Protein AF-K4AJA6-F1 (afdb_monomer_lite)

pLDDT: mean 81.07, std 18.04, range [39.16, 97.88]

Foldseek 3Di:
DDDDDDDDDDDDDDDDDDDDDDDDDDDDDDDDDDDDDDDDDDDDDDDPDDPDDPDPPDFAEEEDAELVSLVVCLPDDAAYEYEDFYYFFLLCLVVSLVSVVVVVVVVHNHDYPCSVQSVLSPQLLVLLCCCQPPLLVVCLVPLLPLVSLVSLLVSLVVLQVSLVVHDDQSNVLSPVLSCLSNVLSCCPVVVVDDSVVVNVCSVVNNVSSVCRRGPGTGGD

Radius of gyration: 30.06 Å; chains: 1; bounding box: 73×42×95 Å

Structure (mmCIF, N/CA/C/O backbone):
data_AF-K4AJA6-F1
#
_entry.id   AF-K4AJA6-F1
#
loop_
_atom_site.group_PDB
_atom_site.id
_atom_site.type_symbol
_atom_site.label_atom_id
_atom_site.label_alt_id
_atom_site.label_comp_id
_atom_site.label_asym_id
_atom_site.label_entity_id
_atom_site.label_seq_id
_atom_site.pdbx_PDB_ins_code
_atom_site.Cartn_x
_atom_site.Cartn_y
_atom_site.Cartn_z
_atom_site.occupancy
_atom_site.B_iso_or_equiv
_atom_site.auth_seq_id
_atom_site.auth_comp_id
_atom_site.auth_asym_id
_atom_site.auth_atom_id
_atom_site.pdbx_PDB_model_num
ATOM 1 N N . ARG A 1 1 ? 43.927 -27.257 -16.779 1.00 49.62 1 ARG A N 1
ATOM 2 C CA . ARG A 1 1 ? 44.782 -27.179 -15.566 1.00 49.62 1 ARG A CA 1
ATOM 3 C C . ARG A 1 1 ? 44.792 -25.733 -15.093 1.00 49.62 1 ARG A C 1
ATOM 5 O O . ARG A 1 1 ? 45.180 -24.881 -15.876 1.00 49.62 1 ARG A O 1
ATOM 12 N N . GLY A 1 2 ? 44.317 -25.455 -13.880 1.00 43.09 2 GLY A N 1
ATOM 13 C CA . GLY A 1 2 ? 44.246 -24.089 -13.349 1.00 43.09 2 GLY A CA 1
ATOM 14 C C . GLY A 1 2 ? 43.278 -23.960 -12.177 1.00 43.09 2 GLY A C 1
ATOM 15 O O . GLY A 1 2 ? 42.352 -23.161 -12.228 1.00 43.09 2 GLY A O 1
ATOM 16 N N . SER A 1 3 ? 43.457 -24.796 -11.155 1.00 44.81 3 SER A N 1
ATOM 17 C CA . SER A 1 3 ? 42.683 -24.786 -9.913 1.00 44.81 3 SER A CA 1
ATOM 18 C C . SER A 1 3 ? 43.060 -23.549 -9.089 1.00 44.81 3 SER A C 1
ATOM 20 O O . SER A 1 3 ? 44.214 -23.420 -8.686 1.00 44.81 3 SER A O 1
ATOM 22 N N . ARG A 1 4 ? 42.117 -22.633 -8.833 1.00 50.88 4 ARG A N 1
ATOM 23 C CA . ARG A 1 4 ? 42.281 -21.562 -7.834 1.00 50.88 4 ARG A CA 1
ATOM 24 C C . ARG A 1 4 ? 41.339 -21.810 -6.666 1.00 50.88 4 ARG A C 1
ATOM 26 O O . ARG A 1 4 ? 40.159 -22.087 -6.858 1.00 50.88 4 ARG A O 1
ATOM 33 N N . GLY A 1 5 ? 41.942 -21.787 -5.482 1.00 40.03 5 GLY A N 1
ATOM 34 C CA . GLY A 1 5 ? 41.414 -22.313 -4.237 1.00 40.03 5 GLY A CA 1
ATOM 35 C C . GLY A 1 5 ? 40.236 -21.534 -3.671 1.00 40.03 5 GLY A C 1
ATOM 36 O O . GLY A 1 5 ? 40.174 -20.308 -3.722 1.00 40.03 5 GLY A O 1
ATOM 37 N N . PHE A 1 6 ? 39.324 -22.308 -3.098 1.00 45.47 6 PHE A N 1
ATOM 38 C CA . PHE A 1 6 ? 38.249 -21.867 -2.230 1.00 45.47 6 PHE A CA 1
ATOM 39 C C . PHE A 1 6 ? 38.821 -21.665 -0.821 1.00 45.47 6 PHE A C 1
ATOM 41 O O . PHE A 1 6 ? 39.281 -22.621 -0.200 1.00 45.47 6 PHE A O 1
ATOM 48 N N . THR A 1 7 ? 38.797 -20.438 -0.309 1.00 57.09 7 THR A N 1
ATOM 49 C CA . THR A 1 7 ? 39.003 -20.150 1.116 1.00 57.09 7 THR A CA 1
ATOM 50 C C . THR A 1 7 ? 37.637 -19.996 1.796 1.00 57.09 7 THR A C 1
ATOM 52 O O . THR A 1 7 ? 36.817 -19.199 1.335 1.00 57.09 7 THR A O 1
ATOM 55 N N . PRO A 1 8 ? 37.337 -20.749 2.870 1.00 57.88 8 PRO A N 1
ATOM 56 C CA . PRO A 1 8 ? 36.102 -20.567 3.624 1.00 57.88 8 PRO A CA 1
ATOM 57 C C . PRO A 1 8 ? 36.181 -19.320 4.527 1.00 57.88 8 PRO A C 1
ATOM 59 O O . PRO A 1 8 ? 37.263 -18.970 5.008 1.00 57.88 8 PRO A O 1
ATOM 62 N N . PRO A 1 9 ? 35.054 -18.631 4.782 1.00 54.53 9 PRO A N 1
ATOM 63 C CA . PRO A 1 9 ? 35.034 -17.454 5.638 1.00 54.53 9 PRO A CA 1
ATOM 64 C C . PRO A 1 9 ? 35.171 -17.826 7.121 1.00 54.53 9 PRO A C 1
ATOM 66 O O . PRO A 1 9 ? 34.447 -18.666 7.650 1.00 54.53 9 PRO A O 1
ATOM 69 N N . VAL A 1 10 ? 36.092 -17.128 7.783 1.00 52.19 10 VAL A N 1
ATOM 70 C CA . VAL A 1 10 ? 36.368 -17.163 9.223 1.00 52.19 10 VAL A CA 1
ATOM 71 C C . VAL A 1 10 ? 35.126 -16.742 10.018 1.00 52.19 10 VAL A C 1
ATOM 73 O O . VAL A 1 10 ? 34.644 -15.614 9.897 1.00 52.19 10 VAL A O 1
ATOM 76 N N . SER A 1 11 ? 34.626 -17.649 10.857 1.00 44.78 11 SER A N 1
ATOM 77 C CA . SER A 1 11 ? 33.581 -17.390 11.848 1.00 44.78 11 SER A CA 1
ATOM 78 C C . SER A 1 11 ? 34.080 -16.392 12.896 1.00 44.78 11 SER A C 1
ATOM 80 O O . SER A 1 11 ? 35.053 -16.652 13.600 1.00 44.78 11 SER A O 1
ATOM 82 N N . ARG A 1 12 ? 33.413 -15.239 13.016 1.00 51.16 12 ARG A N 1
ATOM 83 C CA . ARG A 1 12 ? 33.630 -14.301 14.127 1.00 51.16 12 ARG A CA 1
ATOM 84 C C . ARG A 1 12 ? 32.727 -14.678 15.311 1.00 51.16 12 ARG A C 1
ATOM 86 O O . ARG A 1 12 ? 31.547 -14.941 15.079 1.00 51.16 12 ARG A O 1
ATOM 93 N N . PRO A 1 13 ? 33.234 -14.674 16.556 1.00 48.56 13 PRO A N 1
ATOM 94 C CA . PRO A 1 13 ? 32.423 -14.935 17.739 1.00 48.56 13 PRO A CA 1
ATOM 95 C C . PRO A 1 13 ? 31.520 -13.740 18.081 1.00 48.56 13 PRO A C 1
ATOM 97 O O . PRO A 1 13 ? 31.896 -12.577 17.926 1.00 48.56 13 PRO A O 1
ATOM 100 N N . ILE A 1 14 ? 30.314 -14.059 18.547 1.00 48.41 14 ILE A N 1
ATOM 101 C CA . ILE A 1 14 ? 29.290 -13.129 19.035 1.00 48.41 14 ILE A CA 1
ATOM 102 C C . ILE A 1 14 ? 29.611 -12.794 20.503 1.00 48.41 14 ILE A C 1
ATOM 104 O O . ILE A 1 14 ? 29.699 -13.723 21.306 1.00 48.41 14 ILE A O 1
ATOM 108 N N . PRO A 1 15 ? 29.753 -11.519 20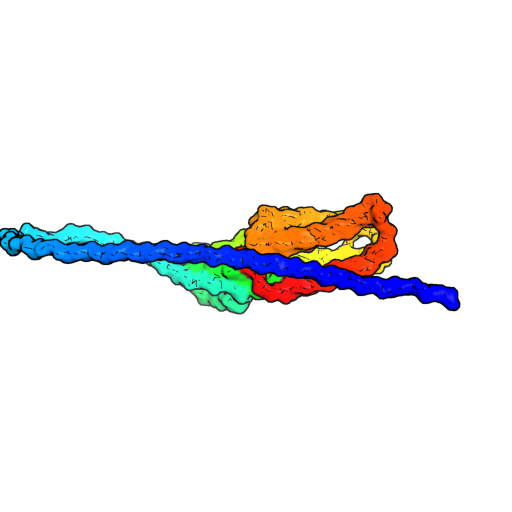.904 1.00 51.06 15 PRO A N 1
ATOM 109 C CA . PRO A 1 15 ? 29.860 -11.174 22.315 1.00 51.06 15 PRO A CA 1
ATOM 110 C C . PRO A 1 15 ? 28.467 -11.178 22.966 1.00 51.06 15 PRO A C 1
ATOM 112 O O . PRO A 1 15 ? 27.639 -10.302 22.713 1.00 51.06 15 PRO A O 1
ATOM 115 N N . LEU A 1 16 ? 28.213 -12.176 23.816 1.00 47.16 16 LEU A N 1
ATOM 116 C CA . LEU A 1 16 ? 27.076 -12.219 24.740 1.00 47.16 16 LEU A CA 1
ATOM 117 C C . LEU A 1 16 ? 27.373 -11.299 25.930 1.00 47.16 16 LEU A C 1
ATOM 119 O O . LEU A 1 16 ? 28.034 -11.690 26.887 1.00 47.16 16 LEU A O 1
ATOM 123 N N . GLY A 1 17 ? 26.899 -10.057 25.857 1.00 39.16 17 GLY A N 1
ATOM 124 C CA . GLY A 1 17 ? 26.914 -9.112 26.971 1.00 39.16 17 GLY A CA 1
ATOM 125 C C . GLY A 1 17 ? 25.547 -9.032 27.644 1.00 39.16 17 GLY A C 1
ATOM 126 O O . GLY A 1 17 ? 24.811 -8.077 27.410 1.00 39.16 17 GLY A O 1
ATOM 127 N N . TYR A 1 18 ? 25.195 -10.012 28.479 1.00 41.62 18 TYR A N 1
ATOM 128 C CA . TYR A 1 18 ? 24.067 -9.874 29.402 1.00 41.62 18 TYR A CA 1
ATOM 129 C C . TYR A 1 18 ? 24.561 -9.168 30.666 1.00 41.62 18 TYR A C 1
ATOM 131 O O . TYR A 1 18 ? 25.231 -9.768 31.502 1.00 41.62 18 TYR A O 1
ATOM 139 N N . LYS A 1 19 ? 24.243 -7.878 30.812 1.00 40.53 19 LYS A N 1
ATOM 140 C CA . LYS A 1 19 ? 24.324 -7.207 32.113 1.00 40.53 19 LYS A CA 1
ATOM 141 C C . LYS A 1 19 ? 23.106 -7.617 32.934 1.00 40.53 19 LYS A C 1
ATOM 143 O O . LYS A 1 19 ? 21.995 -7.162 32.678 1.00 40.53 19 LYS A O 1
ATOM 148 N N . ILE A 1 20 ? 23.344 -8.490 33.904 1.00 47.81 20 ILE A N 1
ATOM 149 C CA . ILE A 1 20 ? 22.448 -8.758 35.026 1.00 47.81 20 ILE A CA 1
ATOM 150 C C . ILE A 1 20 ? 22.394 -7.464 35.848 1.00 47.81 20 ILE A C 1
ATOM 152 O O . ILE A 1 20 ? 23.404 -7.044 36.405 1.00 47.81 20 ILE A O 1
ATOM 156 N N . GLN A 1 21 ? 21.246 -6.785 35.863 1.00 44.69 21 GLN A N 1
ATOM 157 C CA . GLN A 1 21 ? 20.983 -5.739 36.849 1.00 44.69 21 GLN A CA 1
ATOM 158 C C . GLN A 1 21 ? 20.573 -6.418 38.154 1.00 44.69 21 GLN A C 1
ATOM 160 O O . GLN A 1 21 ? 19.535 -7.079 38.231 1.00 44.69 21 GLN A O 1
ATOM 165 N N . GLU A 1 22 ? 21.431 -6.268 39.157 1.00 46.59 22 GLU A N 1
ATOM 166 C CA . GLU A 1 22 ? 21.194 -6.657 40.539 1.00 46.59 22 GLU A CA 1
ATOM 167 C C . GLU A 1 22 ? 19.925 -5.981 41.070 1.00 46.59 22 GLU A C 1
ATOM 169 O O . GLU A 1 22 ? 19.764 -4.758 41.030 1.00 46.59 22 GLU A O 1
ATOM 174 N N . ARG A 1 23 ? 19.004 -6.809 41.566 1.00 43.50 23 ARG A N 1
ATOM 175 C CA . ARG A 1 23 ? 17.859 -6.370 42.358 1.00 43.50 23 ARG A CA 1
ATOM 176 C C . ARG A 1 23 ? 18.385 -5.798 43.672 1.00 43.50 23 ARG A C 1
ATOM 178 O O . ARG A 1 23 ? 19.063 -6.500 44.417 1.00 43.50 23 ARG A O 1
ATOM 185 N N . ARG A 1 24 ? 18.043 -4.542 43.962 1.00 51.16 24 ARG A N 1
ATOM 186 C CA . ARG A 1 24 ? 18.210 -3.963 45.301 1.00 51.16 24 ARG A CA 1
ATOM 187 C C . ARG A 1 24 ? 17.375 -4.756 46.322 1.00 51.16 24 ARG A C 1
ATOM 189 O O . ARG A 1 24 ? 16.263 -5.167 45.979 1.00 51.16 24 ARG A O 1
ATOM 196 N N . PRO A 1 25 ? 17.883 -4.964 47.547 1.00 53.41 25 PRO A N 1
ATOM 197 C CA . PRO A 1 25 ? 17.119 -5.574 48.627 1.00 53.41 25 PRO A CA 1
ATOM 198 C C . PRO A 1 25 ? 15.974 -4.652 49.066 1.00 53.41 25 PRO A C 1
ATOM 200 O O . PRO A 1 25 ? 16.110 -3.430 49.057 1.00 53.41 25 PRO A O 1
ATOM 203 N N . ALA A 1 26 ? 14.840 -5.271 49.390 1.00 55.38 26 ALA A N 1
ATOM 204 C CA . ALA A 1 26 ? 13.640 -4.614 49.883 1.00 55.38 26 ALA A CA 1
ATOM 205 C C . ALA A 1 26 ? 13.869 -4.034 51.286 1.00 55.38 26 ALA A C 1
ATOM 207 O O . ALA A 1 26 ? 14.480 -4.689 52.133 1.00 55.38 26 ALA A O 1
ATOM 208 N N . ASP A 1 27 ? 13.348 -2.830 51.516 1.00 64.19 27 ASP A N 1
ATOM 209 C CA . ASP A 1 27 ? 13.293 -2.208 52.837 1.00 64.19 27 ASP A CA 1
ATOM 210 C C . ASP A 1 27 ? 12.428 -3.048 53.802 1.00 64.19 27 ASP A C 1
ATOM 212 O O . ASP A 1 27 ? 11.425 -3.640 53.379 1.00 64.19 27 ASP A O 1
ATOM 216 N N . PRO A 1 28 ? 12.789 -3.125 55.097 1.00 74.00 28 PRO A N 1
ATOM 217 C CA . PRO A 1 28 ? 11.996 -3.834 56.094 1.00 74.00 28 PRO A CA 1
ATOM 218 C C . PRO A 1 28 ? 10.675 -3.099 56.396 1.00 74.00 28 PRO A C 1
ATOM 220 O O . PRO A 1 28 ? 10.607 -1.871 56.295 1.00 74.00 28 PRO A O 1
ATOM 223 N N . PRO A 1 29 ? 9.616 -3.827 56.794 1.00 68.75 29 PRO A N 1
ATOM 224 C CA . PRO A 1 29 ? 8.328 -3.222 57.114 1.00 68.75 29 PRO A CA 1
ATOM 225 C C . PRO A 1 29 ? 8.408 -2.401 58.414 1.00 68.75 29 PRO A 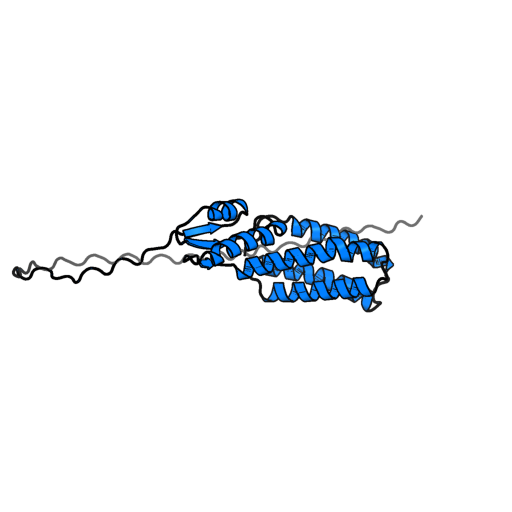C 1
ATOM 227 O O . PRO A 1 29 ? 9.106 -2.808 59.349 1.00 68.75 29 PRO A O 1
ATOM 230 N N . PRO A 1 30 ? 7.677 -1.277 58.523 1.00 64.06 30 PRO A N 1
ATOM 231 C CA . PRO A 1 30 ? 7.598 -0.530 59.769 1.00 64.06 30 PRO A CA 1
ATOM 232 C C . PRO A 1 30 ? 6.794 -1.294 60.833 1.00 64.06 30 PRO A C 1
ATOM 234 O O . PRO A 1 30 ? 5.746 -1.884 60.565 1.00 64.06 30 PRO A O 1
ATOM 237 N N . THR A 1 31 ? 7.322 -1.258 62.054 1.00 64.44 31 THR A N 1
ATOM 238 C CA . THR A 1 31 ? 6.760 -1.775 63.307 1.00 64.44 31 THR A CA 1
ATOM 239 C C . THR A 1 31 ? 5.423 -1.109 63.673 1.00 64.44 31 THR A C 1
ATOM 241 O O . THR A 1 31 ? 5.222 0.069 63.370 1.00 64.44 31 THR A O 1
ATOM 244 N N . PRO A 1 32 ? 4.514 -1.817 64.374 1.00 56.50 32 PRO A N 1
ATOM 245 C CA . PRO A 1 32 ? 3.259 -1.245 64.843 1.00 56.50 32 PRO A CA 1
ATOM 246 C C . PRO A 1 32 ? 3.479 -0.447 66.135 1.00 56.50 32 PRO A C 1
ATOM 248 O O . PRO A 1 32 ? 4.133 -0.919 67.065 1.00 56.50 32 PRO A O 1
ATOM 251 N N . SER A 1 33 ? 2.888 0.744 66.199 1.00 55.25 33 SER A N 1
ATOM 252 C CA . SER A 1 33 ? 2.788 1.566 67.411 1.00 55.25 33 SER A CA 1
ATOM 253 C C . SER A 1 33 ? 1.322 1.705 67.850 1.00 55.25 33 SER A C 1
ATOM 255 O O . SER A 1 33 ? 0.420 1.450 67.050 1.00 55.25 33 SER A O 1
ATOM 257 N N . PRO A 1 34 ? 1.080 2.016 69.137 1.00 55.19 34 PRO A N 1
ATOM 258 C CA . PRO A 1 34 ? 0.002 1.422 69.918 1.00 55.19 34 PRO A CA 1
ATOM 259 C C . PRO A 1 34 ? -1.334 2.164 69.828 1.00 55.19 34 PRO A C 1
ATOM 261 O O . PRO A 1 34 ? -1.417 3.332 69.451 1.00 55.19 34 PRO A O 1
ATOM 264 N N . ALA A 1 35 ? -2.373 1.436 70.235 1.00 50.31 35 ALA A N 1
ATOM 265 C CA . ALA A 1 35 ? -3.739 1.896 70.420 1.00 50.31 35 ALA A CA 1
ATOM 266 C C . ALA A 1 35 ? -3.818 3.173 71.271 1.00 50.31 35 ALA A C 1
ATOM 268 O O . ALA A 1 35 ? -3.276 3.228 72.375 1.00 50.31 35 ALA A O 1
ATOM 269 N N . ILE A 1 36 ? -4.563 4.163 70.775 1.00 47.38 36 ILE A N 1
ATOM 270 C CA . ILE A 1 36 ? -4.995 5.328 71.546 1.00 47.38 36 ILE A CA 1
ATOM 271 C C . ILE A 1 36 ? -6.524 5.352 71.581 1.00 47.38 36 ILE A C 1
ATOM 273 O O . ILE A 1 36 ? -7.195 5.399 70.555 1.00 47.38 36 ILE A O 1
ATOM 277 N N . HIS A 1 37 ? -6.998 5.258 72.820 1.00 41.94 37 HIS A N 1
ATOM 278 C CA . HIS A 1 37 ? -8.237 5.721 73.432 1.00 41.94 37 HIS A CA 1
ATOM 279 C C . HIS A 1 37 ? -9.482 6.041 72.589 1.00 41.94 37 HIS A C 1
ATOM 281 O O . HIS A 1 37 ? -9.552 6.989 71.815 1.00 41.94 37 HIS A O 1
ATOM 287 N N . ILE A 1 38 ? -10.521 5.291 72.963 1.00 50.28 38 ILE A N 1
ATOM 288 C CA . ILE A 1 38 ? -11.954 5.570 72.887 1.00 50.28 38 ILE A CA 1
ATOM 289 C C . ILE A 1 38 ? -12.242 7.002 73.368 1.00 50.28 38 ILE A C 1
ATOM 291 O O . ILE A 1 38 ? -12.044 7.314 74.543 1.00 50.28 38 ILE A O 1
ATOM 295 N N . GLY A 1 39 ? -12.739 7.836 72.459 1.00 40.41 39 GLY A N 1
ATOM 296 C CA . GLY A 1 39 ? -13.402 9.105 72.740 1.00 40.41 39 GLY A CA 1
ATOM 297 C C . GLY A 1 39 ? -14.790 9.064 72.113 1.00 40.41 39 GLY A C 1
ATOM 298 O O . GLY A 1 39 ? -14.922 8.970 70.895 1.00 40.41 39 GLY A O 1
ATOM 299 N N . SER A 1 40 ? -15.810 9.034 72.962 1.00 51.97 40 SER A N 1
ATOM 300 C CA . SER A 1 40 ? -17.222 9.073 72.597 1.00 51.97 40 SER A CA 1
ATOM 301 C C . SER A 1 40 ? -17.590 10.462 72.076 1.00 51.97 40 SER A C 1
ATOM 303 O O . SER A 1 40 ? -17.407 11.425 72.811 1.00 51.97 40 SER A O 1
ATOM 305 N N . ASP A 1 41 ? -18.174 10.547 70.878 1.00 43.31 41 ASP A N 1
ATOM 306 C CA . ASP A 1 41 ? -18.844 11.754 70.381 1.00 43.31 41 ASP A CA 1
ATOM 307 C C . ASP A 1 41 ? -20.242 11.428 69.804 1.00 43.31 41 ASP A C 1
ATOM 309 O O . ASP A 1 41 ? -20.482 10.301 69.355 1.00 43.31 41 ASP A O 1
ATOM 313 N N . PRO A 1 42 ? -21.197 12.377 69.888 1.00 58.75 42 PRO A N 1
ATOM 314 C CA . PRO A 1 42 ? -22.642 12.122 69.873 1.00 58.75 42 PRO A CA 1
ATOM 315 C C . PRO A 1 42 ? -23.273 12.004 68.468 1.00 58.75 42 PRO A C 1
ATOM 317 O O . PRO A 1 42 ? -22.678 12.405 67.467 1.00 58.75 42 PRO A O 1
ATOM 320 N N . PRO A 1 43 ? -24.521 11.497 68.367 1.00 61.88 43 PRO A N 1
ATOM 321 C CA . PRO A 1 43 ? -25.195 11.281 67.095 1.00 61.88 43 PRO A CA 1
ATOM 322 C C . PRO A 1 43 ? -26.014 12.515 66.697 1.00 61.88 43 PRO A C 1
ATOM 324 O O . PRO A 1 43 ? -26.954 12.868 67.404 1.00 61.88 43 PRO A O 1
ATOM 327 N N . SER A 1 44 ? -25.717 13.152 65.559 1.00 51.16 44 SER A N 1
ATOM 328 C CA . SER A 1 44 ? -26.723 13.816 64.700 1.00 51.16 44 SER A CA 1
ATOM 329 C C . SER A 1 44 ? -26.093 14.641 63.581 1.00 51.16 44 SER A C 1
ATOM 331 O O . SER A 1 44 ? -25.659 15.769 63.791 1.00 51.16 44 SER A O 1
ATOM 333 N N . SER A 1 45 ? -26.182 14.141 62.353 1.00 46.53 45 SER A N 1
ATOM 334 C CA . SER A 1 45 ? -27.001 14.774 61.311 1.00 46.53 45 SER A CA 1
ATOM 335 C C . SER A 1 45 ? -26.948 13.910 60.063 1.00 46.53 45 SER A C 1
ATOM 337 O O . SER A 1 45 ? -25.898 13.709 59.466 1.00 46.53 45 SER A O 1
ATOM 339 N N . ARG A 1 46 ? -28.115 13.370 59.715 1.00 51.06 46 ARG A N 1
ATOM 340 C CA . ARG A 1 46 ? -28.383 12.591 58.510 1.00 51.06 46 ARG A CA 1
ATOM 341 C C . ARG A 1 46 ? -27.911 13.337 57.261 1.00 51.06 46 ARG A C 1
ATOM 343 O O . ARG A 1 46 ? -28.509 14.331 56.865 1.00 51.06 46 ARG A O 1
ATOM 350 N N . ASP A 1 47 ? -26.855 12.814 56.658 1.00 49.34 47 ASP A N 1
ATOM 351 C CA . ASP A 1 47 ? -26.753 12.434 55.248 1.00 49.34 47 ASP A CA 1
ATOM 352 C C . ASP A 1 47 ? -27.787 13.056 54.290 1.00 49.34 47 ASP A C 1
ATOM 354 O O . ASP A 1 47 ? -28.737 12.414 53.840 1.00 49.34 47 ASP A O 1
ATOM 358 N N . HIS A 1 48 ? -27.533 14.294 53.879 1.00 58.28 48 HIS A N 1
ATOM 359 C CA . HIS A 1 48 ? -27.916 14.768 52.552 1.00 58.28 48 HIS A CA 1
ATOM 360 C C . HIS A 1 48 ? -26.666 14.785 51.671 1.00 58.28 48 HIS A C 1
ATOM 362 O O . HIS A 1 48 ? -26.099 15.833 51.372 1.00 58.28 48 HIS A O 1
ATOM 368 N N . LEU A 1 49 ? -26.212 13.592 51.272 1.00 61.81 49 LEU A N 1
ATOM 369 C CA . LEU A 1 49 ? -25.277 13.474 50.158 1.00 61.81 49 LEU A CA 1
ATOM 370 C C . LEU A 1 49 ? -26.008 13.936 48.884 1.00 61.81 49 LEU A C 1
ATOM 372 O O . LEU A 1 49 ? -27.105 13.436 48.614 1.00 61.81 49 LEU A O 1
ATOM 376 N N . PRO A 1 50 ? -25.447 14.874 48.098 1.00 67.31 50 PRO A N 1
ATOM 377 C CA . PRO A 1 50 ? -26.021 15.232 46.808 1.00 67.31 50 PRO A CA 1
ATOM 378 C C . PRO A 1 50 ? -26.120 13.974 45.933 1.00 67.31 50 PRO A C 1
ATOM 380 O O . PRO A 1 50 ? -25.284 13.073 46.080 1.00 67.31 50 PRO A O 1
ATOM 383 N N . PRO A 1 51 ? -27.121 13.879 45.037 1.00 62.94 51 PRO A N 1
ATOM 384 C CA . PRO A 1 51 ? -27.267 12.732 44.154 1.00 62.94 51 PRO A CA 1
ATOM 385 C C . PRO A 1 51 ? -25.938 12.506 43.442 1.00 62.94 51 PRO A C 1
ATOM 387 O O . PRO A 1 51 ? -25.442 13.373 42.721 1.00 62.94 51 PRO A O 1
ATOM 390 N N . ARG A 1 52 ? -25.328 11.353 43.734 1.00 57.25 52 ARG A N 1
ATOM 391 C CA . ARG A 1 52 ? -24.062 10.919 43.154 1.00 57.25 52 ARG A CA 1
ATOM 392 C C . ARG A 1 52 ? -24.208 11.074 41.645 1.00 57.25 52 ARG A C 1
ATOM 394 O O . ARG A 1 52 ? -25.086 10.434 41.065 1.00 57.25 52 ARG A O 1
ATOM 401 N N . ALA A 1 53 ? -23.409 11.961 41.045 1.00 60.06 53 ALA A N 1
ATOM 402 C CA . ALA A 1 53 ? -23.412 12.152 39.601 1.00 60.06 53 ALA A CA 1
ATOM 403 C C . ALA A 1 53 ? -23.354 10.764 38.944 1.00 60.06 53 ALA A C 1
ATOM 405 O O . ALA A 1 53 ? -22.576 9.924 39.423 1.00 60.06 53 ALA A O 1
ATOM 406 N N . PRO A 1 54 ? -24.201 10.481 37.935 1.00 59.72 54 PRO A N 1
ATOM 407 C CA . PRO A 1 54 ? -24.202 9.180 37.289 1.00 59.72 54 PRO A CA 1
ATOM 408 C C . PRO A 1 54 ? -22.766 8.869 36.884 1.00 59.72 54 PRO A C 1
ATOM 410 O O . PRO A 1 54 ? -22.090 9.714 36.289 1.00 59.72 54 PRO A O 1
ATOM 413 N N . ALA A 1 55 ? -22.277 7.696 37.296 1.00 60.12 55 ALA A N 1
ATOM 414 C CA . ALA A 1 55 ? -20.944 7.257 36.919 1.00 60.12 55 ALA A CA 1
ATOM 415 C C . ALA A 1 55 ? -20.822 7.416 35.396 1.00 60.12 55 ALA A C 1
ATOM 417 O O . ALA A 1 55 ? -21.773 7.048 34.696 1.00 60.12 55 ALA A O 1
ATOM 418 N N . PRO A 1 56 ? -19.725 8.002 34.878 1.00 59.91 56 PRO A N 1
ATOM 419 C CA . PRO A 1 56 ? -19.562 8.170 33.442 1.00 59.91 56 PRO A CA 1
ATOM 420 C C . PRO A 1 56 ? -19.785 6.805 32.794 1.00 59.91 56 PRO A C 1
ATOM 422 O O . PRO A 1 56 ? -19.095 5.845 33.142 1.00 59.91 56 PRO A O 1
ATOM 425 N N . MET A 1 57 ? -20.810 6.699 31.943 1.00 61.25 57 MET A N 1
ATOM 426 C CA . MET A 1 57 ? -21.146 5.447 31.271 1.00 61.25 57 MET A CA 1
ATOM 427 C C . MET A 1 57 ? -19.934 5.040 30.438 1.00 61.25 57 MET A C 1
ATOM 429 O O . MET A 1 57 ? -19.641 5.654 29.414 1.00 61.25 57 MET A O 1
ATOM 433 N N . ALA A 1 58 ? -19.186 4.051 30.923 1.00 67.25 58 ALA A N 1
ATOM 434 C CA . ALA A 1 58 ? -18.059 3.500 30.199 1.00 67.25 58 ALA A CA 1
ATOM 435 C C . ALA A 1 58 ? -18.610 2.835 28.938 1.00 67.25 58 ALA A C 1
ATOM 437 O O . ALA A 1 58 ? -19.374 1.873 29.029 1.00 67.25 58 ALA A O 1
ATOM 438 N N . LEU A 1 59 ? -18.260 3.379 27.772 1.00 70.56 59 LEU A N 1
ATOM 439 C CA . LEU A 1 59 ? -18.644 2.775 26.505 1.00 70.56 59 LEU A CA 1
ATOM 440 C C . LEU A 1 59 ? -18.059 1.358 26.417 1.00 70.56 59 LEU A C 1
ATOM 442 O O . LEU A 1 59 ? -16.913 1.145 26.835 1.00 70.56 59 LEU A O 1
ATOM 446 N N . PRO A 1 60 ? -18.807 0.391 25.867 1.00 79.19 60 PRO A N 1
ATOM 447 C CA . PRO A 1 60 ? -18.278 -0.937 25.606 1.00 79.19 60 PRO A CA 1
ATOM 448 C C . PRO A 1 60 ? -17.021 -0.852 24.725 1.00 79.19 60 PRO A C 1
ATOM 450 O O . PRO A 1 60 ? -16.965 -0.131 23.724 1.00 79.19 60 PRO A O 1
ATOM 453 N N . PHE A 1 61 ? -15.983 -1.573 25.151 1.00 85.88 61 PHE A N 1
ATOM 454 C CA . PHE A 1 61 ? -14.643 -1.531 24.573 1.00 85.88 61 PHE A CA 1
ATOM 455 C C . PHE A 1 61 ? -14.377 -2.782 23.734 1.00 85.88 61 PHE A C 1
ATOM 457 O O . PHE A 1 61 ? -14.456 -3.899 24.246 1.00 85.88 61 PHE A O 1
ATOM 464 N N . ALA A 1 62 ? -13.998 -2.599 22.469 1.00 86.81 62 ALA A N 1
ATOM 465 C CA . ALA A 1 62 ? -13.643 -3.684 21.558 1.00 86.81 62 ALA A CA 1
ATOM 466 C C . ALA A 1 62 ? -12.222 -3.504 21.006 1.00 86.81 62 ALA A C 1
ATOM 468 O O . ALA A 1 62 ? -11.815 -2.403 20.631 1.00 86.81 62 ALA A O 1
ATOM 469 N N . GLN A 1 63 ? -11.463 -4.598 20.917 1.00 89.56 63 GLN A N 1
ATOM 470 C CA . GLN A 1 63 ? -10.199 -4.639 20.180 1.00 89.56 63 GLN A CA 1
ATOM 471 C C . GLN A 1 63 ? -10.409 -5.387 18.872 1.00 89.56 63 GLN A C 1
ATOM 473 O O . GLN A 1 63 ? -10.955 -6.485 18.875 1.00 89.56 63 GLN A O 1
ATOM 478 N N . VAL A 1 64 ? -9.960 -4.795 17.768 1.00 88.00 64 VAL A N 1
ATOM 479 C CA . VAL A 1 64 ? -10.145 -5.355 16.425 1.00 88.00 64 VAL A CA 1
ATOM 480 C C . VAL A 1 64 ? -8.784 -5.562 15.784 1.00 88.00 64 VAL A C 1
ATOM 482 O O . VAL A 1 64 ? -7.939 -4.658 15.771 1.00 88.00 64 VAL A O 1
ATOM 485 N N . GLN A 1 65 ? -8.591 -6.756 15.228 1.00 88.19 65 GLN A N 1
ATOM 486 C CA . GLN A 1 65 ? -7.401 -7.099 14.452 1.00 88.19 65 GLN A CA 1
ATOM 487 C C . GLN A 1 65 ? -7.731 -7.817 13.138 1.00 88.19 65 GLN A C 1
ATOM 489 O O . GLN A 1 65 ? -6.964 -7.720 12.173 1.00 88.19 65 GLN A O 1
ATOM 494 N N . LEU A 1 66 ? -8.851 -8.538 13.089 1.00 89.94 66 LEU A N 1
ATOM 495 C CA . LEU A 1 66 ? -9.291 -9.275 11.913 1.00 89.94 66 LEU A CA 1
ATOM 496 C C . LEU A 1 66 ? -10.367 -8.494 11.155 1.00 89.94 66 LEU A C 1
ATOM 498 O O . LEU A 1 66 ? -11.136 -7.728 11.737 1.00 89.94 66 LEU A O 1
ATOM 502 N N . LEU A 1 67 ? -10.459 -8.734 9.844 1.00 90.81 67 LEU A N 1
ATOM 503 C CA . LEU A 1 67 ? -11.559 -8.196 9.040 1.00 90.81 67 LEU A CA 1
ATOM 504 C C . LEU A 1 67 ? -12.912 -8.732 9.528 1.00 90.81 67 LEU A C 1
ATOM 506 O O . LEU A 1 67 ? -13.857 -7.962 9.620 1.00 90.81 67 LEU A O 1
ATOM 510 N N . ALA A 1 68 ? -12.977 -10.010 9.912 1.00 91.25 68 ALA A N 1
ATOM 511 C CA . ALA A 1 68 ? -14.188 -10.611 10.467 1.00 91.25 68 ALA A CA 1
ATOM 512 C C . ALA A 1 68 ? -14.656 -9.902 11.752 1.00 91.25 68 ALA A C 1
ATOM 514 O O . ALA A 1 68 ? -15.849 -9.681 11.926 1.00 91.25 68 ALA A O 1
ATOM 515 N N . ASP A 1 69 ? -13.729 -9.480 12.622 1.00 90.88 69 ASP A N 1
ATOM 516 C CA . ASP A 1 69 ? -14.071 -8.712 13.827 1.00 90.88 69 ASP A CA 1
ATOM 517 C C . ASP A 1 69 ? -14.710 -7.371 13.447 1.00 90.88 69 ASP A C 1
ATOM 519 O O . ASP A 1 69 ? -15.723 -6.978 14.020 1.00 90.88 69 ASP A O 1
ATOM 523 N N . ALA A 1 70 ? -14.142 -6.680 12.452 1.00 89.50 70 ALA A N 1
ATOM 524 C CA . ALA A 1 70 ? -14.696 -5.429 11.946 1.00 89.50 70 ALA A CA 1
ATOM 525 C C . ALA A 1 70 ? -16.085 -5.645 11.324 1.00 89.50 70 ALA A C 1
ATOM 527 O O . ALA A 1 70 ? -17.004 -4.877 11.593 1.00 89.50 70 ALA A O 1
ATOM 528 N N . GLU A 1 71 ? -16.264 -6.703 10.532 1.00 92.00 71 GLU A N 1
ATOM 529 C CA . GLU A 1 71 ? -17.554 -7.048 9.930 1.00 92.00 71 GLU A CA 1
ATOM 530 C C . GLU A 1 71 ? -18.615 -7.369 10.985 1.00 92.00 71 GLU A C 1
ATOM 532 O O . GLU A 1 71 ? -19.740 -6.896 10.863 1.00 92.00 71 GLU A O 1
ATOM 537 N N . ASN A 1 72 ? -18.261 -8.069 12.063 1.00 90.25 72 ASN A N 1
ATOM 538 C CA . ASN A 1 72 ? -19.184 -8.328 13.170 1.00 90.25 72 ASN A CA 1
ATOM 539 C C . ASN A 1 72 ? -19.666 -7.029 13.835 1.00 90.25 72 ASN A C 1
ATOM 541 O O . ASN A 1 72 ? -20.829 -6.930 14.232 1.00 90.25 72 ASN A O 1
ATOM 545 N N . LEU A 1 73 ? -18.813 -6.000 13.894 1.00 87.25 73 LEU A N 1
ATOM 546 C CA . LEU A 1 73 ? -19.193 -4.682 14.409 1.00 87.25 73 LEU A CA 1
ATOM 547 C C . LEU A 1 73 ? -20.207 -3.957 13.515 1.00 87.25 73 LEU A C 1
ATOM 549 O O . LEU A 1 73 ? -20.879 -3.051 14.004 1.00 87.25 73 LEU A O 1
ATOM 553 N N . ARG A 1 74 ? -20.405 -4.371 12.251 1.00 85.81 74 ARG A N 1
ATOM 554 C CA . ARG A 1 74 ? -21.460 -3.807 11.384 1.00 85.81 74 ARG A CA 1
ATOM 555 C C . ARG A 1 74 ? -22.862 -3.973 11.967 1.00 85.81 74 ARG A C 1
ATOM 557 O O . ARG A 1 74 ? -23.736 -3.149 11.714 1.00 85.81 74 ARG A O 1
ATOM 564 N N . HIS A 1 75 ? -23.075 -5.020 12.752 1.00 86.31 75 HIS A N 1
ATOM 565 C CA . HIS A 1 75 ? -24.385 -5.355 13.306 1.00 86.31 75 HIS A CA 1
ATOM 566 C C . HIS A 1 75 ? -24.614 -4.783 14.706 1.00 86.31 75 HIS A C 1
ATOM 568 O O . HIS A 1 75 ? -25.710 -4.896 15.249 1.00 86.31 75 HIS A O 1
ATOM 574 N N . VAL A 1 76 ? -23.592 -4.157 15.287 1.00 84.50 76 VAL A N 1
ATOM 575 C CA . VAL A 1 76 ? -23.674 -3.552 16.611 1.00 84.50 76 VAL A CA 1
ATOM 576 C C . VAL A 1 76 ? -24.263 -2.147 16.481 1.00 84.50 76 VAL A C 1
ATOM 578 O O . VAL A 1 76 ? -23.828 -1.352 15.641 1.00 84.50 76 VAL A O 1
ATOM 581 N N . VAL A 1 77 ? -25.289 -1.873 17.290 1.00 81.31 77 VAL A N 1
ATOM 582 C CA . VAL A 1 77 ? -26.048 -0.610 17.280 1.00 81.31 77 VAL A CA 1
ATOM 583 C C . VAL A 1 77 ? -25.533 0.359 18.347 1.00 81.31 77 VAL A C 1
ATOM 585 O O . VAL A 1 77 ? -25.497 1.567 18.112 1.00 81.31 77 VAL A O 1
ATOM 588 N N . ASP A 1 78 ? -25.095 -0.159 19.497 1.00 80.94 78 ASP A N 1
ATOM 589 C CA . ASP A 1 78 ? -24.697 0.676 20.631 1.00 80.94 78 ASP A CA 1
ATOM 590 C C . ASP A 1 78 ? -23.393 1.447 20.355 1.00 80.94 78 ASP A C 1
ATOM 592 O O . ASP A 1 78 ? -22.540 0.963 19.603 1.00 80.94 78 ASP A O 1
ATOM 596 N N . PRO A 1 79 ? -23.183 2.629 20.965 1.00 75.19 79 PRO A N 1
ATOM 597 C CA . PRO A 1 79 ? -21.929 3.365 20.841 1.00 75.19 79 PRO A CA 1
ATOM 598 C C . PRO A 1 79 ? -20.769 2.556 21.431 1.00 75.19 79 PRO A C 1
ATOM 600 O O . PRO A 1 79 ? -20.870 2.050 22.547 1.00 75.19 79 PRO A O 1
ATOM 603 N N . HIS A 1 80 ? -19.668 2.438 20.691 1.00 80.00 80 HIS A N 1
ATOM 604 C CA . HIS A 1 80 ? -18.521 1.622 21.083 1.00 80.00 80 HIS A CA 1
ATOM 605 C C . HIS A 1 80 ? -17.213 2.389 20.973 1.00 80.00 80 HIS A C 1
ATOM 607 O O . HIS A 1 80 ? -16.983 3.172 20.049 1.00 80.00 80 HIS A O 1
ATOM 613 N N . TYR A 1 81 ? -16.308 2.063 21.888 1.00 87.94 81 TYR A N 1
ATOM 614 C CA . TYR A 1 81 ? -14.914 2.437 21.768 1.00 87.94 81 TYR A CA 1
ATOM 615 C C . TYR A 1 81 ? -14.131 1.290 21.133 1.00 87.94 81 TYR A C 1
ATOM 617 O O . TYR A 1 81 ? -13.946 0.230 21.738 1.00 87.94 81 TYR A O 1
ATOM 625 N N . VAL A 1 82 ? -13.656 1.494 19.908 1.00 89.44 82 VAL A N 1
ATOM 626 C CA . VAL A 1 82 ? -12.947 0.470 19.139 1.00 89.44 82 VAL A CA 1
ATOM 627 C C . VAL A 1 82 ? -11.471 0.818 19.061 1.00 89.44 82 VAL A C 1
ATOM 629 O O . VAL A 1 82 ? -11.080 1.854 18.528 1.00 89.44 82 VAL A O 1
ATOM 632 N N . LYS A 1 83 ? -10.615 -0.081 19.540 1.00 91.81 83 LYS A N 1
ATOM 633 C CA . LYS A 1 83 ? -9.167 0.024 19.373 1.00 91.81 83 LYS A CA 1
ATOM 634 C C . LYS A 1 83 ? -8.696 -0.891 18.249 1.00 91.81 83 LYS A C 1
ATOM 636 O O . LYS A 1 83 ? -8.717 -2.114 18.389 1.00 91.81 83 LYS A O 1
ATOM 641 N N . LEU A 1 84 ? -8.201 -0.298 17.164 1.00 91.06 84 LEU A N 1
ATOM 642 C CA . LEU A 1 84 ? -7.532 -1.038 16.097 1.00 91.06 84 LEU A CA 1
ATOM 643 C C . LEU A 1 84 ? -6.133 -1.437 16.561 1.00 91.06 84 LEU A C 1
ATOM 645 O O . LEU A 1 84 ? -5.264 -0.589 16.755 1.00 91.06 84 LEU A O 1
ATOM 649 N N . VAL A 1 85 ? -5.922 -2.735 16.758 1.00 90.38 85 VAL A N 1
ATOM 650 C CA . VAL A 1 85 ? -4.627 -3.284 17.192 1.00 90.38 85 VAL A CA 1
ATOM 651 C C . VAL A 1 85 ? -3.765 -3.655 15.986 1.00 90.38 85 VAL A C 1
ATOM 653 O O . VAL A 1 85 ? -2.535 -3.585 16.029 1.00 90.38 85 VAL A O 1
ATOM 656 N N . GLY A 1 86 ? -4.399 -4.037 14.882 1.00 89.94 86 GLY A N 1
ATOM 657 C CA . GLY A 1 86 ? -3.692 -4.414 13.674 1.00 89.94 86 GLY A CA 1
ATOM 658 C C . GLY A 1 86 ? -4.620 -4.738 12.516 1.00 89.94 86 GLY A C 1
ATOM 659 O O . GLY A 1 86 ? -5.834 -4.604 12.613 1.00 89.94 86 GLY A O 1
ATOM 660 N N . VAL A 1 87 ? -4.014 -5.200 11.430 1.00 91.69 87 VAL A N 1
ATOM 661 C CA . VAL A 1 87 ? -4.706 -5.787 10.281 1.00 91.69 87 VAL A CA 1
ATOM 662 C C . VAL A 1 87 ? -4.129 -7.175 10.048 1.00 91.69 87 VAL A C 1
ATOM 664 O O . VAL A 1 87 ? -2.900 -7.330 10.024 1.00 91.69 87 VAL A O 1
ATOM 667 N N . GLU A 1 88 ? -4.985 -8.183 9.858 1.00 89.88 88 GLU A N 1
ATOM 668 C CA . GLU A 1 88 ? -4.518 -9.538 9.559 1.00 89.88 88 GLU A CA 1
ATOM 669 C C . GLU A 1 88 ? -3.659 -9.542 8.300 1.00 89.88 88 GLU A C 1
ATOM 671 O O . GLU A 1 88 ? -2.530 -10.001 8.362 1.00 89.88 88 GLU A O 1
ATOM 676 N N . ARG A 1 89 ? -4.130 -9.007 7.171 1.00 92.50 89 ARG A N 1
ATOM 677 C CA . ARG A 1 89 ? -3.334 -8.900 5.940 1.00 92.50 89 ARG A CA 1
ATOM 678 C C . ARG A 1 89 ? -3.413 -7.487 5.398 1.00 92.50 89 ARG A C 1
ATOM 680 O O . ARG A 1 89 ? -4.475 -6.879 5.405 1.00 92.50 89 ARG A O 1
ATOM 687 N N . LEU A 1 90 ? -2.316 -6.978 4.837 1.00 93.44 90 LEU A N 1
ATOM 688 C CA . LEU A 1 90 ? -2.310 -5.627 4.259 1.00 93.44 90 LEU A CA 1
ATOM 689 C C . LEU A 1 90 ? -3.420 -5.423 3.214 1.00 93.44 90 LEU A C 1
ATOM 691 O O . LEU A 1 90 ? -3.995 -4.343 3.135 1.00 93.44 90 LEU A O 1
ATOM 695 N N . CYS A 1 91 ? -3.733 -6.471 2.448 1.00 93.62 91 CYS A N 1
ATOM 696 C CA . CYS A 1 91 ? -4.792 -6.450 1.444 1.00 93.62 91 CYS A CA 1
ATOM 697 C C . CYS A 1 91 ? -6.209 -6.280 2.010 1.00 93.62 91 CYS A C 1
ATOM 699 O O . CYS A 1 91 ? -7.094 -5.883 1.255 1.00 93.62 91 CYS A O 1
ATOM 701 N N . ASP A 1 92 ? -6.414 -6.559 3.300 1.00 94.62 92 ASP A N 1
ATOM 702 C CA . ASP A 1 92 ? -7.705 -6.419 3.983 1.00 94.62 92 ASP A CA 1
ATOM 703 C C . ASP A 1 92 ? -7.910 -4.999 4.532 1.00 94.62 92 ASP A C 1
ATOM 705 O O . ASP A 1 92 ? -9.037 -4.611 4.829 1.00 94.62 92 ASP A O 1
ATOM 709 N N . ALA A 1 93 ? -6.842 -4.193 4.628 1.00 94.56 93 ALA A N 1
ATOM 710 C CA . ALA A 1 93 ? -6.905 -2.841 5.183 1.00 94.56 93 ALA A CA 1
ATOM 711 C C . ALA A 1 93 ? -7.943 -1.934 4.488 1.00 94.56 93 ALA A C 1
ATOM 713 O O . ALA A 1 93 ? -8.665 -1.250 5.208 1.00 94.56 93 ALA A O 1
ATOM 714 N N . PRO A 1 94 ? -8.085 -1.928 3.144 1.00 95.94 94 PRO A N 1
ATOM 715 C CA . PRO A 1 94 ? -9.130 -1.141 2.487 1.00 95.94 94 PRO A CA 1
ATOM 716 C C . PRO A 1 94 ? -10.548 -1.594 2.855 1.00 95.94 94 PRO A C 1
ATOM 718 O O . PRO A 1 94 ? -11.419 -0.756 3.051 1.00 95.94 94 PRO A O 1
ATOM 721 N N . ALA A 1 95 ? -10.780 -2.905 2.982 1.00 95.12 95 ALA A N 1
ATOM 722 C CA . ALA A 1 95 ? -12.092 -3.433 3.357 1.00 95.12 95 ALA A CA 1
ATOM 723 C C . ALA A 1 95 ? -12.436 -3.074 4.810 1.00 95.12 95 ALA A C 1
ATOM 725 O O . ALA A 1 95 ? -13.532 -2.591 5.079 1.00 95.12 95 ALA A O 1
ATOM 726 N N . MET A 1 96 ? -11.474 -3.220 5.729 1.00 94.62 96 MET A N 1
ATOM 727 C CA . MET A 1 96 ? -11.635 -2.771 7.115 1.00 94.62 96 MET A CA 1
ATOM 728 C C . MET A 1 96 ? -11.881 -1.259 7.196 1.00 94.62 96 MET A C 1
ATOM 730 O O . MET A 1 96 ? -12.728 -0.818 7.965 1.00 94.62 96 MET A O 1
ATOM 734 N N . GLU A 1 97 ? -11.165 -0.454 6.403 1.00 95.38 97 GLU A N 1
ATOM 735 C CA . GLU A 1 97 ? -11.371 0.998 6.348 1.00 95.38 97 GLU A CA 1
ATOM 736 C C . GLU A 1 97 ? -12.808 1.337 5.934 1.00 95.38 97 GLU A C 1
ATOM 738 O O . GLU A 1 97 ? -13.436 2.166 6.588 1.00 95.38 97 GLU A O 1
ATOM 743 N N . SER A 1 98 ? -13.346 0.674 4.905 1.00 95.00 98 SER A N 1
ATOM 744 C CA . SER A 1 98 ? -14.733 0.865 4.464 1.00 95.00 98 SER A CA 1
ATOM 745 C C . SER A 1 98 ? -15.743 0.547 5.564 1.00 95.00 98 SER A C 1
ATOM 747 O O . SER A 1 98 ? -16.634 1.355 5.803 1.00 95.00 98 SER A O 1
ATOM 749 N N . VAL A 1 99 ? -15.563 -0.566 6.282 1.00 92.94 99 VAL A N 1
ATOM 750 C CA . VAL A 1 99 ? -16.444 -0.963 7.394 1.00 92.94 99 VAL A CA 1
ATOM 751 C C . VAL A 1 99 ? -16.512 0.125 8.470 1.00 92.94 99 VAL A C 1
ATOM 753 O O . VAL A 1 99 ? -17.597 0.524 8.888 1.00 92.94 99 VAL A O 1
ATOM 756 N N . PHE A 1 100 ? -15.358 0.636 8.910 1.00 91.62 100 PHE A N 1
ATOM 757 C CA . PHE A 1 100 ? -15.322 1.658 9.959 1.00 91.62 100 PHE A CA 1
ATOM 758 C C . PHE A 1 100 ? -15.771 3.034 9.474 1.00 91.62 100 PHE A C 1
ATOM 760 O O . PHE A 1 100 ? -16.331 3.791 10.263 1.00 91.62 100 PHE A O 1
ATOM 767 N N . LEU A 1 101 ? -15.557 3.367 8.197 1.00 91.62 101 LEU A N 1
ATOM 768 C CA . LEU A 1 101 ? -16.101 4.591 7.612 1.00 91.62 101 LEU A CA 1
ATOM 769 C C . LEU A 1 101 ? -17.628 4.546 7.574 1.00 91.62 101 LEU A C 1
ATOM 771 O O . LEU A 1 101 ? -18.249 5.478 8.076 1.00 91.62 101 LEU A O 1
ATOM 775 N N . GLU A 1 102 ? -18.215 3.459 7.066 1.00 90.31 102 GLU A N 1
ATOM 776 C CA . GLU A 1 102 ? -19.668 3.240 7.067 1.00 90.31 102 GLU A CA 1
ATOM 777 C C . GLU A 1 102 ? -20.230 3.396 8.482 1.00 90.31 102 GLU A C 1
ATOM 779 O O . GLU A 1 102 ? -21.120 4.216 8.700 1.00 90.31 102 GLU A O 1
ATOM 784 N N . LYS A 1 103 ? -19.620 2.721 9.466 1.00 85.88 103 LYS A N 1
ATOM 785 C CA . LYS A 1 103 ? -2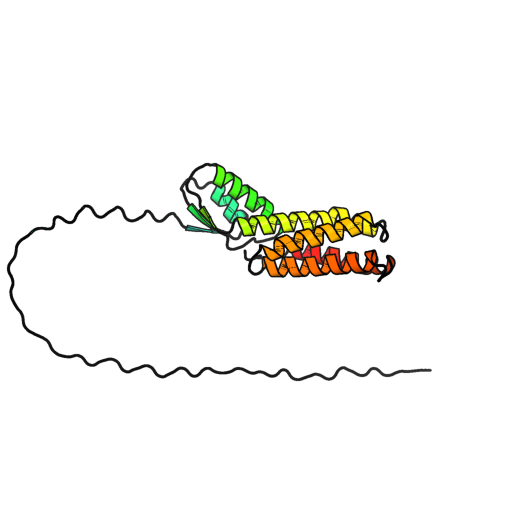0.044 2.815 10.867 1.00 85.88 103 LYS A CA 1
ATOM 786 C C . LYS A 1 103 ? -19.921 4.214 11.455 1.00 85.88 103 LYS A C 1
ATOM 788 O O . LYS A 1 103 ? -20.835 4.678 12.125 1.00 85.88 103 LYS A O 1
ATOM 793 N N . SER A 1 104 ? -18.828 4.922 11.176 1.00 84.00 104 SER A N 1
ATOM 794 C CA . SER A 1 104 ? -18.643 6.293 11.668 1.00 84.00 104 SER A CA 1
ATOM 795 C C . SER A 1 104 ? -19.653 7.289 11.084 1.00 84.00 104 SER A C 1
ATOM 797 O O . SER A 1 104 ? -19.915 8.324 11.693 1.00 84.00 104 SER A O 1
ATOM 799 N N . MET A 1 105 ? -20.230 6.989 9.914 1.00 85.06 105 MET A N 1
ATOM 800 C CA . MET A 1 105 ? -21.236 7.834 9.266 1.00 85.06 105 MET A CA 1
ATOM 801 C C . MET A 1 105 ? -22.650 7.619 9.819 1.00 85.06 105 MET A C 1
ATOM 803 O O . MET A 1 105 ? -23.502 8.479 9.613 1.00 85.06 105 MET A O 1
ATOM 807 N N . GLU A 1 106 ? -22.902 6.533 10.558 1.00 84.12 106 GLU A N 1
ATOM 808 C CA . GLU A 1 106 ? -24.198 6.259 11.202 1.00 84.12 106 GLU A CA 1
ATOM 809 C C . GLU A 1 106 ? -24.509 7.224 12.369 1.00 84.12 106 GLU A C 1
ATOM 811 O O . GLU A 1 106 ? -25.618 7.220 12.898 1.00 84.12 106 GLU A O 1
ATOM 816 N N . GLY A 1 107 ? -23.564 8.094 12.755 1.00 66.56 107 GLY A N 1
ATOM 817 C CA . GLY A 1 107 ? -23.805 9.227 13.660 1.00 66.56 107 GLY A CA 1
ATOM 818 C C . GLY A 1 107 ? -23.926 8.872 15.146 1.00 66.56 107 GLY A C 1
ATOM 819 O O . GLY A 1 107 ? -24.172 9.749 15.972 1.00 66.56 107 GLY A O 1
ATOM 820 N N . THR A 1 108 ? -23.738 7.607 15.509 1.00 66.19 108 THR A N 1
ATOM 821 C CA . THR A 1 108 ? -23.710 7.123 16.894 1.00 66.19 108 THR A CA 1
ATOM 822 C C . THR A 1 108 ? -22.282 7.216 17.436 1.00 66.19 108 THR A C 1
ATOM 824 O O . THR A 1 108 ? -21.342 7.166 16.652 1.00 66.19 108 THR A O 1
ATOM 827 N N . GLY A 1 109 ? -22.098 7.415 18.749 1.00 79.94 109 GLY A N 1
ATOM 828 C CA . GLY A 1 109 ? -20.818 7.718 19.426 1.00 79.94 109 GLY A CA 1
ATOM 829 C C . GLY A 1 109 ? -19.718 6.647 19.327 1.00 79.94 109 GLY A C 1
ATOM 830 O O . GLY A 1 109 ? -19.245 6.145 20.343 1.00 79.94 109 GLY A O 1
ATOM 831 N N . TRP A 1 110 ? -19.328 6.294 18.107 1.00 86.38 110 TRP A N 1
ATOM 832 C CA . TRP A 1 110 ? -18.259 5.378 17.764 1.00 86.38 110 TRP A CA 1
ATOM 833 C C . TRP A 1 110 ? -16.947 6.136 17.690 1.00 86.38 110 TRP A C 1
ATOM 835 O O . TRP A 1 110 ? -16.748 7.006 16.840 1.00 86.38 110 TRP A O 1
ATOM 845 N N . GLU A 1 111 ? -16.016 5.742 18.545 1.00 88.44 111 GLU A N 1
ATOM 846 C CA . GLU A 1 111 ? -14.649 6.234 18.500 1.00 88.44 111 GLU A CA 1
ATOM 847 C C . GLU A 1 111 ? -13.730 5.091 18.097 1.00 88.44 111 GLU A C 1
ATOM 849 O O . GLU A 1 111 ? -13.546 4.123 18.834 1.00 88.44 111 GLU A O 1
ATOM 854 N N . VAL A 1 112 ? -13.150 5.197 16.901 1.00 90.50 112 VAL A N 1
ATOM 855 C CA . VAL A 1 112 ? -12.215 4.196 16.387 1.00 90.50 112 VAL A CA 1
ATOM 856 C C . VAL A 1 112 ? -10.790 4.729 16.506 1.00 90.50 112 VAL A C 1
ATOM 858 O O . VAL A 1 112 ? -10.314 5.516 15.681 1.00 90.50 112 VAL A O 1
ATOM 861 N N . LEU A 1 113 ? -10.075 4.284 17.537 1.00 91.69 113 LEU A N 1
ATOM 862 C CA . LEU A 1 113 ? -8.653 4.564 17.676 1.00 91.69 113 LEU A CA 1
ATOM 863 C C . LEU A 1 113 ? -7.844 3.825 16.608 1.00 91.69 113 LEU A C 1
ATOM 865 O O . LEU A 1 113 ? -8.009 2.624 16.404 1.00 91.69 113 LEU A O 1
ATOM 869 N N . GLY A 1 114 ? -6.889 4.530 15.997 1.00 91.25 114 GLY A N 1
ATOM 870 C CA . GLY A 1 114 ? -5.966 3.953 15.013 1.00 91.25 114 GLY A CA 1
ATOM 871 C C . GLY A 1 114 ? -6.435 4.057 13.559 1.00 91.25 114 GLY A C 1
ATOM 872 O O . GLY A 1 114 ? -5.761 3.536 12.669 1.00 91.25 114 GLY A O 1
ATOM 873 N N . MET A 1 115 ? -7.536 4.770 13.282 1.00 93.94 115 MET A N 1
ATOM 874 C CA . MET A 1 115 ? -8.055 4.944 11.916 1.00 93.94 115 MET A CA 1
ATOM 875 C C . MET A 1 115 ? -7.040 5.543 10.942 1.00 93.94 115 MET A C 1
ATOM 877 O O . MET A 1 115 ? -6.979 5.136 9.784 1.00 93.94 115 MET A O 1
ATOM 881 N N . ASP A 1 116 ? -6.194 6.469 11.391 1.00 94.25 116 ASP A N 1
ATOM 882 C CA . ASP A 1 116 ? -5.157 7.041 10.528 1.00 94.25 116 ASP A CA 1
ATOM 883 C C . ASP A 1 116 ? -4.104 6.007 10.114 1.00 94.25 116 ASP A C 1
ATOM 885 O O . ASP A 1 116 ? -3.655 6.002 8.964 1.00 94.25 116 ASP A O 1
ATOM 889 N N . GLN A 1 117 ? -3.749 5.082 11.010 1.00 94.50 117 GLN A N 1
ATOM 890 C CA . GLN A 1 117 ? -2.834 3.989 10.684 1.00 94.50 117 GLN A CA 1
ATOM 891 C C . GLN A 1 117 ? -3.486 2.998 9.714 1.00 94.50 117 GLN A C 1
ATOM 893 O O . GLN A 1 117 ? -2.838 2.571 8.756 1.00 94.50 117 GLN A O 1
ATOM 898 N N . LEU A 1 118 ? -4.780 2.709 9.877 1.00 95.44 118 LEU A N 1
ATOM 899 C CA . LEU A 1 118 ? -5.538 1.885 8.934 1.00 95.44 118 LEU A CA 1
ATOM 900 C C . LEU A 1 118 ? -5.611 2.529 7.538 1.00 95.44 118 LEU A C 1
ATOM 902 O O . LEU A 1 118 ? -5.293 1.880 6.541 1.00 95.44 118 LEU A O 1
ATOM 906 N N . ARG A 1 119 ? -5.893 3.835 7.459 1.00 96.50 119 ARG A N 1
ATOM 907 C CA . ARG A 1 119 ? -5.841 4.627 6.212 1.00 96.50 119 ARG A CA 1
ATOM 908 C C . ARG A 1 119 ? -4.461 4.578 5.563 1.00 96.50 119 ARG A C 1
ATOM 910 O O . ARG A 1 119 ? -4.322 4.528 4.340 1.00 96.50 119 ARG A O 1
ATOM 917 N N . HIS A 1 120 ? -3.401 4.624 6.365 1.00 96.06 120 HIS A N 1
ATOM 918 C CA . HIS A 1 120 ? -2.031 4.487 5.880 1.00 96.06 120 HIS A CA 1
ATOM 919 C C . HIS A 1 120 ? -1.736 3.087 5.333 1.00 96.06 120 HIS A C 1
ATOM 921 O O . HIS A 1 120 ? -1.117 2.986 4.270 1.00 96.06 120 HIS A O 1
ATOM 927 N N . ALA A 1 121 ? -2.217 2.034 5.993 1.00 95.38 121 ALA A N 1
ATOM 928 C CA . ALA A 1 121 ? -2.116 0.658 5.518 1.00 95.38 121 ALA A CA 1
ATOM 929 C C . ALA A 1 121 ? -2.894 0.451 4.204 1.00 95.38 121 ALA A C 1
ATOM 931 O O . ALA A 1 121 ? -2.332 -0.057 3.236 1.00 95.38 121 ALA A O 1
ATOM 932 N N . SER A 1 122 ? -4.127 0.948 4.116 1.00 96.50 122 SER A N 1
ATOM 933 C CA . SER A 1 122 ? -4.955 0.924 2.901 1.00 96.50 122 SER A CA 1
ATOM 934 C C . SER A 1 122 ? -4.283 1.646 1.723 1.00 96.50 122 SER A C 1
ATOM 936 O O . SER A 1 122 ? -4.118 1.095 0.630 1.00 96.50 122 SER A O 1
ATOM 938 N N . ARG A 1 123 ? -3.738 2.850 1.954 1.00 97.00 123 ARG A N 1
ATOM 939 C CA . ARG A 1 123 ? -2.953 3.575 0.937 1.00 97.00 123 ARG A CA 1
ATOM 940 C C . ARG A 1 123 ? -1.682 2.834 0.532 1.00 97.00 123 ARG A C 1
ATOM 942 O O . ARG A 1 123 ? -1.270 2.939 -0.624 1.00 97.00 123 ARG A O 1
ATOM 949 N N . LEU A 1 124 ? -1.026 2.136 1.459 1.00 95.94 124 LEU A N 1
ATOM 950 C CA . LEU A 1 124 ? 0.144 1.320 1.142 1.00 95.94 124 LEU A CA 1
ATOM 951 C C . LEU A 1 124 ? -0.256 0.154 0.233 1.00 95.94 124 LEU A C 1
ATOM 953 O O . LEU A 1 124 ? 0.422 -0.076 -0.769 1.00 95.94 124 LEU A O 1
ATOM 957 N N . ASP A 1 125 ? -1.367 -0.517 0.539 1.00 95.81 125 ASP A N 1
ATOM 958 C CA . ASP A 1 125 ? -1.914 -1.600 -0.276 1.00 95.81 125 ASP A CA 1
ATOM 959 C C . ASP A 1 125 ? -2.178 -1.151 -1.716 1.00 95.81 125 ASP A C 1
ATOM 961 O O . ASP A 1 125 ? -1.644 -1.734 -2.662 1.00 95.81 125 ASP A O 1
ATOM 965 N N . MET A 1 126 ? -2.908 -0.046 -1.885 1.00 96.56 126 MET A N 1
ATOM 966 C CA . MET A 1 126 ? -3.212 0.527 -3.198 1.00 96.56 126 MET A CA 1
ATOM 967 C C . MET A 1 126 ? -1.939 0.790 -4.017 1.00 96.56 126 MET A C 1
ATOM 969 O O . MET A 1 126 ? -1.854 0.422 -5.189 1.00 96.56 126 MET A O 1
ATOM 973 N N . ARG A 1 127 ? -0.900 1.368 -3.399 1.00 96.00 127 ARG A N 1
ATOM 974 C CA . ARG A 1 127 ? 0.376 1.635 -4.085 1.00 96.00 127 ARG A CA 1
ATOM 975 C C . ARG A 1 127 ? 1.099 0.356 -4.490 1.00 96.00 127 ARG A C 1
ATOM 977 O O . ARG A 1 127 ? 1.671 0.298 -5.579 1.00 96.00 127 ARG A O 1
ATOM 984 N N . LEU A 1 128 ? 1.077 -0.668 -3.639 1.00 95.25 128 LEU A N 1
ATOM 985 C CA . LEU A 1 128 ? 1.659 -1.971 -3.958 1.00 95.25 128 LEU A CA 1
ATOM 986 C C . LEU A 1 128 ? 0.917 -2.659 -5.105 1.00 95.25 128 LEU A C 1
ATOM 988 O O . LEU A 1 128 ? 1.576 -3.262 -5.956 1.00 95.25 128 LEU A O 1
ATOM 992 N N . ARG A 1 129 ? -0.415 -2.524 -5.175 1.00 95.44 129 ARG A N 1
ATOM 993 C CA . ARG A 1 129 ? -1.222 -3.004 -6.307 1.00 95.44 129 ARG A CA 1
ATOM 994 C C . ARG A 1 129 ? -0.822 -2.311 -7.606 1.00 95.44 129 ARG A C 1
ATOM 996 O O . ARG A 1 129 ? -0.504 -3.013 -8.560 1.00 95.44 129 ARG A O 1
ATOM 1003 N N . THR A 1 130 ? -0.728 -0.980 -7.634 1.00 96.31 130 THR A N 1
ATOM 1004 C CA . THR A 1 130 ? -0.272 -0.243 -8.830 1.00 96.31 130 THR A CA 1
ATOM 1005 C C . THR A 1 130 ? 1.122 -0.692 -9.271 1.00 96.31 130 THR A C 1
ATOM 1007 O O . THR A 1 130 ? 1.363 -0.935 -10.453 1.00 96.31 130 THR A O 1
ATOM 1010 N N . VAL A 1 131 ? 2.059 -0.860 -8.330 1.00 95.44 131 VAL A N 1
ATOM 1011 C CA . VAL A 1 131 ? 3.400 -1.356 -8.675 1.00 95.44 131 VAL A CA 1
ATOM 1012 C C . VAL A 1 131 ? 3.329 -2.761 -9.271 1.00 95.44 131 VAL A C 1
ATOM 1014 O O . VAL A 1 131 ? 3.966 -3.022 -10.288 1.00 95.44 131 VAL A O 1
ATOM 1017 N N . ARG A 1 132 ? 2.544 -3.656 -8.670 1.00 94.56 132 ARG A N 1
ATOM 1018 C CA . ARG A 1 132 ? 2.463 -5.063 -9.069 1.00 94.56 132 ARG A CA 1
ATOM 1019 C C . ARG A 1 132 ? 1.732 -5.289 -10.388 1.00 94.56 132 ARG A C 1
ATOM 1021 O O . ARG A 1 132 ? 2.183 -6.114 -11.171 1.00 94.56 132 ARG A O 1
ATOM 1028 N N . TYR A 1 133 ? 0.612 -4.611 -10.608 1.00 95.62 133 TYR A N 1
ATOM 1029 C CA . TYR A 1 133 ? -0.283 -4.904 -11.729 1.00 95.62 133 TYR A CA 1
ATOM 1030 C C . TYR A 1 133 ? -0.087 -3.971 -12.923 1.00 95.62 133 TYR A C 1
ATOM 1032 O O . TYR A 1 133 ? -0.443 -4.339 -14.036 1.00 95.62 133 TYR A O 1
ATOM 1040 N N . GLU A 1 134 ? 0.525 -2.800 -12.730 1.00 96.12 134 GLU A N 1
ATOM 1041 C CA . GLU A 1 134 ? 0.709 -1.834 -13.816 1.00 96.12 134 GLU A CA 1
ATOM 1042 C C . GLU A 1 134 ? 2.186 -1.606 -14.137 1.00 96.12 134 GLU A C 1
ATOM 1044 O O . GLU A 1 134 ? 2.595 -1.706 -15.290 1.00 96.12 134 GLU A O 1
ATOM 1049 N N . ILE A 1 135 ? 3.007 -1.321 -13.122 1.00 96.25 135 ILE A N 1
ATOM 1050 C CA . ILE A 1 135 ? 4.390 -0.869 -13.340 1.00 96.25 135 ILE A CA 1
ATOM 1051 C C . ILE A 1 135 ? 5.329 -2.040 -13.636 1.00 96.25 135 ILE A C 1
ATOM 1053 O O . ILE A 1 135 ? 6.063 -1.992 -14.617 1.00 96.25 135 ILE A O 1
ATOM 1057 N N . ILE A 1 136 ? 5.316 -3.097 -12.815 1.00 94.81 136 ILE A N 1
ATOM 1058 C CA . ILE A 1 136 ? 6.170 -4.274 -13.037 1.00 94.81 136 ILE A CA 1
ATOM 1059 C C . ILE A 1 136 ? 5.881 -4.908 -14.410 1.00 94.81 136 ILE A C 1
ATOM 1061 O O . ILE A 1 136 ? 6.838 -5.114 -15.152 1.00 94.81 136 ILE A O 1
ATOM 1065 N N . PRO A 1 137 ? 4.618 -5.145 -14.824 1.00 95.75 137 PRO A N 1
ATOM 1066 C CA . PRO A 1 137 ? 4.330 -5.695 -16.148 1.00 95.75 137 PRO A CA 1
ATOM 1067 C C . PRO A 1 137 ? 4.743 -4.785 -17.309 1.00 95.75 137 PRO A C 1
ATOM 1069 O O . PRO A 1 137 ? 5.072 -5.293 -18.379 1.00 95.75 137 PRO A O 1
ATOM 1072 N N . ALA A 1 138 ? 4.722 -3.459 -17.132 1.00 95.81 138 ALA A N 1
ATOM 1073 C CA . ALA A 1 138 ? 5.246 -2.525 -18.130 1.00 95.81 138 ALA A CA 1
ATOM 1074 C C . ALA A 1 138 ? 6.774 -2.645 -18.254 1.00 95.81 138 ALA A C 1
ATOM 1076 O O . ALA A 1 138 ? 7.289 -2.807 -19.356 1.00 95.81 138 ALA A O 1
ATOM 1077 N N . LEU A 1 139 ? 7.484 -2.690 -17.122 1.00 94.75 139 LEU A N 1
ATOM 1078 C CA . LEU A 1 139 ? 8.943 -2.845 -17.089 1.00 94.75 139 LEU A CA 1
ATOM 1079 C C . LEU A 1 139 ? 9.419 -4.231 -17.548 1.00 94.75 139 LEU A C 1
ATOM 1081 O O . LEU A 1 139 ? 10.529 -4.353 -18.051 1.00 94.75 139 LEU A O 1
ATOM 1085 N N . LEU A 1 140 ? 8.604 -5.278 -17.385 1.00 93.38 140 LEU A N 1
ATOM 1086 C CA . LEU A 1 140 ? 8.895 -6.606 -17.935 1.00 93.38 140 LEU A CA 1
ATOM 1087 C C . LEU A 1 140 ? 8.768 -6.629 -19.463 1.00 93.38 140 LEU A C 1
ATOM 1089 O O . LEU A 1 140 ? 9.559 -7.293 -20.123 1.00 93.38 140 LEU A O 1
ATOM 1093 N N . ARG A 1 141 ? 7.793 -5.897 -20.022 1.00 94.38 141 ARG A N 1
ATOM 1094 C CA . ARG A 1 141 ? 7.622 -5.750 -21.477 1.00 94.38 141 ARG A CA 1
ATOM 1095 C C . ARG A 1 141 ? 8.716 -4.887 -22.095 1.00 94.38 141 ARG A C 1
ATOM 1097 O O . ARG A 1 141 ? 9.230 -5.224 -23.154 1.00 94.38 141 ARG A O 1
ATOM 1104 N N . ASN A 1 142 ? 9.063 -3.786 -21.435 1.00 94.00 142 ASN A N 1
ATOM 1105 C CA . ASN A 1 142 ? 10.131 -2.894 -21.857 1.00 94.00 142 ASN A CA 1
ATOM 1106 C C . ASN A 1 142 ? 10.937 -2.405 -20.638 1.00 94.00 142 ASN A C 1
ATOM 1108 O O . ASN A 1 142 ? 10.529 -1.454 -19.967 1.00 94.00 142 ASN A O 1
ATOM 1112 N N . PRO A 1 143 ? 12.111 -3.001 -20.364 1.00 90.94 143 PRO A N 1
ATOM 1113 C CA . PRO A 1 143 ? 12.968 -2.584 -19.253 1.00 90.94 143 PRO A CA 1
ATOM 1114 C C . PRO A 1 143 ? 13.517 -1.156 -19.378 1.00 90.94 143 PRO A C 1
ATOM 1116 O O . PRO A 1 143 ? 13.989 -0.602 -18.384 1.00 90.94 143 PRO A O 1
ATOM 1119 N N . ALA A 1 144 ? 13.479 -0.573 -20.580 1.00 90.50 144 ALA A N 1
ATOM 1120 C CA . ALA A 1 144 ? 13.892 0.798 -20.870 1.00 90.50 144 ALA A CA 1
ATOM 1121 C C . ALA A 1 144 ? 12.711 1.793 -20.885 1.00 90.50 144 ALA A C 1
ATOM 1123 O O . ALA A 1 144 ? 12.863 2.920 -21.347 1.00 90.50 144 ALA A O 1
ATOM 1124 N N . ASP A 1 145 ? 11.526 1.398 -20.403 1.00 95.44 145 ASP A N 1
ATOM 1125 C CA . ASP A 1 145 ? 10.382 2.304 -20.274 1.00 95.44 145 ASP A CA 1
ATOM 1126 C C . ASP A 1 145 ? 10.606 3.328 -19.144 1.00 95.44 145 ASP A C 1
ATOM 1128 O O . ASP A 1 145 ? 10.310 3.099 -17.963 1.00 95.44 145 ASP A O 1
ATOM 1132 N N . ASP A 1 146 ? 11.107 4.501 -19.531 1.00 94.56 146 ASP A N 1
ATOM 1133 C CA . ASP A 1 146 ? 11.333 5.641 -18.644 1.00 94.56 146 ASP A CA 1
ATOM 1134 C C . ASP A 1 146 ? 10.059 6.123 -17.940 1.00 94.56 146 ASP A C 1
ATOM 1136 O O . ASP A 1 146 ? 10.123 6.588 -16.796 1.00 94.56 146 ASP A O 1
ATOM 1140 N N . SER A 1 147 ? 8.889 6.006 -18.578 1.00 96.81 147 SER A N 1
ATOM 1141 C CA . SER A 1 147 ? 7.613 6.389 -17.969 1.00 96.81 147 SER A CA 1
ATOM 1142 C C . SER A 1 147 ? 7.287 5.457 -16.806 1.00 96.81 147 SER A C 1
ATOM 1144 O O . SER A 1 147 ? 7.015 5.914 -15.689 1.00 96.81 147 SER A O 1
ATOM 1146 N N . ALA A 1 148 ? 7.409 4.145 -17.011 1.00 96.25 148 ALA A N 1
ATOM 1147 C CA . ALA A 1 148 ? 7.206 3.160 -15.955 1.00 96.25 148 ALA A CA 1
ATOM 1148 C C . ALA A 1 148 ? 8.232 3.305 -14.812 1.00 96.25 148 ALA A C 1
ATOM 1150 O O . ALA A 1 148 ? 7.858 3.220 -13.638 1.00 96.25 148 ALA A O 1
ATOM 1151 N N . LEU A 1 149 ? 9.496 3.623 -15.112 1.00 95.75 149 LEU A N 1
ATOM 1152 C CA . LEU A 1 149 ? 10.521 3.906 -14.096 1.00 95.75 149 LEU A CA 1
ATOM 1153 C C . LEU A 1 149 ? 10.215 5.173 -13.283 1.00 95.75 149 LEU A C 1
ATOM 1155 O O . LEU A 1 149 ? 10.344 5.175 -12.052 1.00 95.75 149 LEU A O 1
ATOM 1159 N N . ARG A 1 150 ? 9.765 6.250 -13.937 1.00 96.75 150 ARG A N 1
ATOM 1160 C CA . ARG A 1 150 ? 9.323 7.478 -13.255 1.00 96.75 150 ARG A CA 1
ATOM 1161 C C . ARG A 1 150 ? 8.104 7.214 -12.379 1.00 96.75 150 ARG A C 1
ATOM 1163 O O . ARG A 1 150 ? 8.071 7.676 -11.237 1.00 96.75 150 ARG A O 1
ATOM 1170 N N . ARG A 1 151 ? 7.143 6.413 -12.852 1.00 97.50 151 ARG A N 1
ATOM 1171 C CA . ARG A 1 151 ? 5.992 5.962 -12.053 1.00 97.50 151 ARG A CA 1
ATOM 1172 C C . ARG A 1 151 ? 6.440 5.144 -10.842 1.00 97.50 151 ARG A C 1
ATOM 1174 O O . ARG A 1 151 ? 5.950 5.405 -9.745 1.00 97.50 151 ARG A O 1
ATOM 1181 N N . LEU A 1 152 ? 7.404 4.229 -10.990 1.00 96.81 152 LEU A N 1
ATOM 1182 C CA . LEU A 1 152 ? 7.973 3.461 -9.872 1.00 96.81 152 LEU A CA 1
ATOM 1183 C C . LEU A 1 152 ? 8.598 4.383 -8.817 1.00 96.81 152 LEU A C 1
ATOM 1185 O O . LEU A 1 152 ? 8.334 4.233 -7.623 1.00 96.81 152 LEU A O 1
ATOM 1189 N N . SER A 1 153 ? 9.385 5.366 -9.259 1.00 96.75 153 SER A N 1
ATOM 1190 C CA . SER A 1 153 ? 9.972 6.388 -8.385 1.00 96.75 153 SER A CA 1
ATOM 1191 C C . SER A 1 153 ? 8.894 7.213 -7.669 1.00 96.75 153 SER A C 1
ATOM 1193 O O . SER A 1 153 ? 8.951 7.402 -6.452 1.00 96.75 153 SER A O 1
ATOM 1195 N N . GLY A 1 154 ? 7.846 7.625 -8.389 1.00 97.56 154 GLY A N 1
ATOM 1196 C CA . GLY A 1 154 ? 6.686 8.315 -7.822 1.00 97.56 154 GLY A CA 1
ATOM 1197 C C . GLY A 1 154 ? 5.953 7.484 -6.764 1.00 97.56 154 GLY A C 1
ATOM 1198 O O . GLY A 1 154 ? 5.596 8.005 -5.703 1.00 97.56 154 GLY A O 1
ATOM 1199 N N . GLN A 1 155 ? 5.790 6.177 -6.993 1.00 97.25 155 GLN A N 1
ATOM 1200 C CA . GLN A 1 155 ? 5.220 5.268 -5.998 1.00 97.25 155 GLN A CA 1
ATOM 1201 C C . GLN A 1 155 ? 6.121 5.136 -4.768 1.00 97.25 155 GLN A C 1
ATOM 1203 O O . GLN A 1 155 ? 5.621 5.242 -3.648 1.00 97.25 155 GLN A O 1
ATOM 1208 N N . ALA A 1 156 ? 7.440 5.009 -4.945 1.00 97.06 156 ALA A N 1
ATOM 1209 C CA . ALA A 1 156 ? 8.393 5.007 -3.835 1.00 97.06 156 ALA A CA 1
ATOM 1210 C C . ALA A 1 156 ? 8.286 6.297 -2.999 1.00 97.06 156 ALA A C 1
ATOM 1212 O O . ALA A 1 156 ? 8.176 6.243 -1.777 1.00 97.06 156 ALA A O 1
ATOM 1213 N N . GLN A 1 157 ? 8.220 7.464 -3.646 1.00 97.56 157 GLN A N 1
ATOM 1214 C CA . GLN A 1 157 ? 8.020 8.758 -2.983 1.00 97.56 157 GLN A CA 1
ATOM 1215 C C . GLN A 1 157 ? 6.718 8.788 -2.164 1.00 97.56 157 GLN A C 1
ATOM 1217 O O . GLN A 1 157 ? 6.688 9.304 -1.045 1.00 97.56 157 GLN A O 1
ATOM 1222 N N . GLY A 1 158 ? 5.639 8.226 -2.710 1.00 97.31 158 GLY A N 1
ATOM 1223 C CA . GLY A 1 158 ? 4.358 8.100 -2.025 1.00 97.31 158 GLY A CA 1
ATOM 1224 C C . GLY A 1 158 ? 4.421 7.192 -0.796 1.00 97.31 158 GLY A C 1
ATOM 1225 O O . GLY A 1 158 ? 3.931 7.573 0.266 1.00 97.31 158 GLY A O 1
ATOM 1226 N N . ILE A 1 159 ? 5.086 6.040 -0.910 1.00 97.56 159 ILE A N 1
ATOM 1227 C CA . ILE A 1 159 ? 5.311 5.113 0.209 1.00 97.56 159 ILE A CA 1
ATOM 1228 C C . ILE A 1 159 ? 6.178 5.771 1.293 1.00 97.56 159 ILE A C 1
ATOM 1230 O O . ILE A 1 159 ? 5.892 5.610 2.477 1.00 97.56 159 ILE A O 1
ATOM 1234 N N . ARG A 1 160 ? 7.158 6.613 0.929 1.00 97.88 160 ARG A N 1
ATOM 1235 C CA . ARG A 1 160 ? 7.937 7.404 1.905 1.00 97.88 160 ARG A CA 1
ATOM 1236 C C . ARG A 1 160 ? 7.041 8.259 2.789 1.00 97.88 160 ARG A C 1
ATOM 1238 O O . ARG A 1 160 ? 7.274 8.369 3.989 1.00 97.88 160 ARG A O 1
ATOM 1245 N N . ARG A 1 161 ? 6.051 8.927 2.187 1.00 97.62 161 ARG A N 1
ATOM 1246 C CA . ARG A 1 161 ? 5.130 9.807 2.922 1.00 97.62 161 ARG A CA 1
ATOM 1247 C C . ARG A 1 161 ? 4.274 9.009 3.899 1.00 97.62 161 ARG A C 1
ATOM 1249 O O . ARG A 1 161 ? 4.031 9.503 4.992 1.00 97.62 161 ARG A O 1
ATOM 1256 N N . ILE A 1 162 ? 3.882 7.790 3.524 1.00 96.56 162 ILE A N 1
ATOM 1257 C CA . ILE A 1 162 ? 3.206 6.846 4.423 1.00 96.56 162 ILE A CA 1
ATOM 1258 C C . ILE A 1 162 ? 4.142 6.487 5.579 1.00 96.56 162 ILE A C 1
ATOM 1260 O O . ILE A 1 162 ? 3.814 6.761 6.724 1.00 96.56 162 ILE A O 1
ATOM 1264 N N . ALA A 1 163 ? 5.361 6.021 5.291 1.00 96.31 163 ALA A N 1
ATOM 1265 C CA . ALA A 1 163 ? 6.336 5.645 6.317 1.00 96.31 163 ALA A CA 1
ATOM 1266 C C . ALA A 1 163 ? 6.620 6.764 7.337 1.00 96.31 163 ALA A C 1
ATOM 1268 O O . ALA A 1 163 ? 6.821 6.490 8.514 1.00 96.31 163 ALA A O 1
ATOM 1269 N N . LYS A 1 164 ? 6.635 8.029 6.897 1.00 97.19 164 LYS A N 1
ATOM 1270 C CA . LYS A 1 164 ? 6.838 9.189 7.779 1.00 97.19 164 LYS A CA 1
ATOM 1271 C C . LYS A 1 164 ? 5.664 9.475 8.721 1.00 97.19 164 LYS A C 1
ATOM 1273 O O . LYS A 1 164 ? 5.892 10.090 9.754 1.00 97.19 164 LYS A O 1
ATOM 1278 N N . ARG A 1 165 ? 4.439 9.109 8.335 1.00 96.00 165 ARG A N 1
ATOM 1279 C CA . ARG A 1 165 ? 3.208 9.362 9.106 1.00 96.00 165 ARG A CA 1
ATOM 1280 C C . ARG A 1 165 ? 2.730 8.130 9.878 1.00 96.00 165 ARG A C 1
ATOM 1282 O O . ARG A 1 165 ? 1.917 8.249 10.785 1.00 96.00 165 ARG A O 1
ATOM 1289 N N . SER A 1 166 ? 3.249 6.957 9.532 1.00 94.06 166 SER A N 1
ATOM 1290 C CA . SER A 1 166 ? 2.947 5.711 10.224 1.00 94.06 166 SER A CA 1
ATOM 1291 C C . SER A 1 166 ? 3.797 5.498 11.476 1.00 94.06 166 SER A C 1
ATOM 1293 O O . SER A 1 166 ? 4.913 6.011 11.595 1.00 94.06 166 SER A O 1
ATOM 1295 N N . SER A 1 167 ? 3.282 4.672 12.381 1.00 92.06 167 SER A N 1
ATOM 1296 C CA . SER A 1 167 ? 3.961 4.184 13.584 1.00 92.06 167 SER A CA 1
ATOM 1297 C C . SER A 1 167 ? 4.418 2.730 13.441 1.00 92.06 167 SER A C 1
ATOM 1299 O O . SER A 1 167 ? 4.120 2.043 12.459 1.00 92.06 167 SER A O 1
ATOM 1301 N N . GLY A 1 168 ? 5.216 2.284 14.416 1.00 90.94 168 GLY A N 1
ATOM 1302 C CA . GLY A 1 168 ? 5.484 0.872 14.676 1.00 90.94 168 GLY A CA 1
ATOM 1303 C C . GLY A 1 168 ? 5.939 0.054 13.466 1.00 90.94 168 GLY A C 1
ATOM 1304 O O . GLY A 1 168 ? 6.893 0.395 12.752 1.00 90.94 168 GLY A O 1
ATOM 1305 N N . TYR A 1 169 ? 5.261 -1.073 13.265 1.00 91.31 169 TYR A N 1
ATOM 1306 C CA . TYR A 1 169 ? 5.616 -2.040 12.237 1.00 91.31 169 TYR A CA 1
ATOM 1307 C C . TYR A 1 169 ? 5.333 -1.518 10.823 1.00 91.31 169 TYR A C 1
ATOM 1309 O O . TYR A 1 169 ? 6.169 -1.679 9.927 1.00 91.31 169 TYR A O 1
ATOM 1317 N N . LEU A 1 170 ? 4.207 -0.822 10.634 1.00 92.62 170 LEU A N 1
ATOM 1318 C CA . LEU A 1 170 ? 3.817 -0.245 9.349 1.00 92.62 170 LEU A CA 1
ATOM 1319 C C . LEU A 1 170 ? 4.866 0.746 8.822 1.00 92.62 170 LEU A C 1
ATOM 1321 O O . LEU A 1 170 ? 5.222 0.697 7.641 1.00 92.62 170 LEU A O 1
ATOM 1325 N N . ARG A 1 171 ? 5.435 1.589 9.696 1.00 94.88 171 ARG A N 1
ATOM 1326 C CA . ARG A 1 171 ? 6.539 2.500 9.343 1.00 94.88 171 ARG A CA 1
ATOM 1327 C C . ARG A 1 171 ? 7.753 1.754 8.802 1.00 94.88 171 ARG A C 1
ATOM 1329 O O . ARG A 1 171 ? 8.276 2.115 7.747 1.00 94.88 171 ARG A O 1
ATOM 1336 N N . THR A 1 172 ? 8.202 0.729 9.522 1.00 94.88 172 THR A N 1
ATOM 1337 C CA . THR A 1 172 ? 9.385 -0.063 9.151 1.00 94.88 172 THR A CA 1
ATOM 1338 C C . THR A 1 172 ? 9.169 -0.767 7.814 1.00 94.88 172 THR A C 1
ATOM 1340 O O . THR A 1 172 ? 10.031 -0.724 6.934 1.00 94.88 172 THR A O 1
ATOM 1343 N N . LEU A 1 173 ? 7.985 -1.354 7.632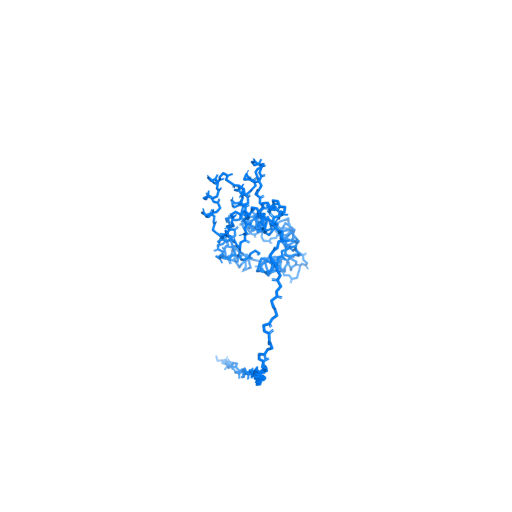 1.00 93.19 173 LEU A N 1
ATOM 1344 C CA . LEU A 1 173 ? 7.588 -2.028 6.403 1.00 93.19 173 LEU A CA 1
ATOM 1345 C C . LEU A 1 173 ? 7.568 -1.065 5.208 1.00 93.19 173 LEU A C 1
ATOM 1347 O O . LEU A 1 173 ? 8.201 -1.334 4.186 1.00 93.19 173 LEU A O 1
ATOM 1351 N N . ALA A 1 174 ? 6.900 0.082 5.350 1.00 95.06 174 ALA A N 1
ATOM 1352 C CA . ALA A 1 174 ? 6.812 1.091 4.301 1.00 95.06 174 ALA A CA 1
ATOM 1353 C C . ALA A 1 174 ? 8.195 1.665 3.940 1.00 95.06 174 ALA A C 1
ATOM 1355 O O . ALA A 1 174 ? 8.526 1.769 2.759 1.00 95.06 174 ALA A O 1
ATOM 1356 N N . ALA A 1 175 ? 9.039 1.974 4.930 1.00 96.12 175 ALA A N 1
ATOM 1357 C CA . ALA A 1 175 ? 10.391 2.486 4.695 1.00 96.12 175 ALA A CA 1
ATOM 1358 C C . ALA A 1 175 ? 11.281 1.477 3.953 1.00 96.12 175 ALA A C 1
ATOM 1360 O O . ALA A 1 175 ? 12.049 1.843 3.063 1.00 96.12 175 ALA A O 1
ATOM 1361 N N . TRP A 1 176 ? 11.180 0.191 4.289 1.00 95.12 176 TRP A N 1
ATOM 1362 C CA . TRP A 1 176 ? 11.954 -0.847 3.615 1.00 95.12 176 TRP A CA 1
ATOM 1363 C C . TRP A 1 176 ? 11.560 -0.999 2.135 1.00 95.12 176 TRP A C 1
ATOM 1365 O O . TRP A 1 176 ? 12.432 -1.050 1.261 1.00 95.12 176 TRP A O 1
ATOM 1375 N N . ILE A 1 177 ? 10.257 -1.007 1.836 1.00 94.75 177 ILE A N 1
ATOM 1376 C CA . ILE A 1 177 ? 9.737 -1.110 0.461 1.00 94.75 177 ILE A CA 1
ATOM 1377 C C . ILE A 1 177 ? 10.121 0.118 -0.361 1.00 94.75 177 ILE A C 1
ATOM 1379 O O . ILE A 1 177 ? 10.588 -0.005 -1.494 1.00 94.75 177 ILE A O 1
ATOM 1383 N N . GLU A 1 178 ? 9.946 1.304 0.215 1.00 95.94 178 GLU A N 1
ATOM 1384 C CA . GLU A 1 178 ? 10.280 2.566 -0.432 1.00 95.94 178 GLU A CA 1
ATOM 1385 C C . GLU A 1 178 ? 11.749 2.624 -0.849 1.00 95.94 178 GLU A C 1
ATOM 1387 O O . GLU A 1 178 ? 12.042 2.917 -2.011 1.00 95.94 178 GLU A O 1
ATOM 1392 N N . ASN A 1 179 ? 12.664 2.273 0.056 1.00 95.69 179 ASN A N 1
ATOM 1393 C CA . ASN A 1 179 ? 14.092 2.240 -0.238 1.00 95.69 179 ASN A CA 1
ATOM 1394 C C . ASN A 1 179 ? 14.399 1.283 -1.390 1.00 95.69 179 ASN A C 1
ATOM 1396 O O . ASN A 1 179 ? 15.230 1.580 -2.253 1.00 95.69 179 ASN A O 1
ATOM 1400 N N . ARG A 1 180 ? 13.704 0.141 -1.440 1.00 94.75 180 ARG A N 1
ATOM 1401 C CA . ARG A 1 180 ? 13.888 -0.846 -2.501 1.00 94.75 180 ARG A CA 1
ATOM 1402 C C . ARG A 1 180 ? 13.421 -0.316 -3.855 1.00 94.75 180 ARG A C 1
ATOM 1404 O O . ARG A 1 180 ? 14.190 -0.384 -4.813 1.00 94.75 180 ARG A O 1
ATOM 1411 N N . PHE A 1 181 ? 12.208 0.230 -3.934 1.00 95.06 181 PHE A N 1
ATOM 1412 C CA . PHE A 1 181 ? 11.656 0.775 -5.178 1.00 95.06 181 PHE A CA 1
ATOM 1413 C C . PHE A 1 181 ? 12.455 1.983 -5.670 1.00 95.06 181 PHE A C 1
ATOM 1415 O O . PHE A 1 181 ? 12.834 2.023 -6.841 1.00 95.06 181 PHE A O 1
ATOM 1422 N N . ARG A 1 182 ? 12.806 2.913 -4.771 1.00 95.75 182 ARG A N 1
ATOM 1423 C CA . ARG A 1 182 ? 13.660 4.063 -5.097 1.00 95.75 182 ARG A CA 1
ATOM 1424 C C . ARG A 1 182 ? 15.016 3.610 -5.626 1.00 95.75 182 ARG A C 1
ATOM 1426 O O . ARG A 1 182 ? 15.445 4.090 -6.667 1.00 95.75 182 ARG A O 1
ATOM 1433 N N . SER A 1 183 ? 15.692 2.692 -4.930 1.00 94.69 183 SER A N 1
ATOM 1434 C CA . SER A 1 183 ? 17.037 2.252 -5.321 1.00 94.69 183 SER A CA 1
ATOM 1435 C C . SER A 1 183 ? 17.056 1.631 -6.716 1.00 94.69 183 SER A C 1
ATOM 1437 O O . SER A 1 183 ? 17.999 1.865 -7.470 1.00 94.69 183 SER A O 1
ATOM 1439 N N . VAL A 1 184 ? 16.027 0.854 -7.069 1.00 93.62 184 VAL A N 1
ATOM 1440 C CA . VAL A 1 184 ? 15.907 0.260 -8.405 1.00 93.62 184 VAL A CA 1
ATOM 1441 C C . VAL A 1 184 ? 15.651 1.340 -9.455 1.00 93.62 184 VAL A C 1
ATOM 1443 O O . VAL A 1 184 ? 16.425 1.434 -10.405 1.00 93.62 184 VAL A O 1
ATOM 1446 N N . ALA A 1 185 ? 14.639 2.190 -9.253 1.00 93.31 185 ALA A N 1
ATOM 1447 C CA . ALA A 1 185 ? 14.287 3.239 -10.208 1.00 93.31 185 ALA A CA 1
ATOM 1448 C C . ALA A 1 185 ? 15.450 4.218 -10.446 1.00 93.31 185 ALA A C 1
ATOM 1450 O O . ALA A 1 185 ? 15.805 4.495 -11.586 1.00 93.31 185 ALA A O 1
ATOM 1451 N N . GLU A 1 186 ? 16.105 4.697 -9.383 1.00 94.38 186 GLU A N 1
ATOM 1452 C CA . GLU A 1 186 ? 17.207 5.656 -9.502 1.00 94.38 186 GLU A CA 1
ATOM 1453 C C . GLU A 1 186 ? 18.440 5.087 -10.202 1.00 94.38 186 GLU A C 1
ATOM 1455 O O . GLU A 1 186 ? 19.140 5.826 -10.892 1.00 94.38 186 GLU A O 1
ATOM 1460 N N . LYS A 1 187 ? 18.750 3.801 -10.006 1.00 94.06 187 LYS A N 1
ATOM 1461 C CA . LYS A 1 187 ? 19.922 3.186 -10.642 1.00 94.06 187 LYS A CA 1
ATOM 1462 C C . LYS A 1 187 ? 19.774 3.119 -12.155 1.00 94.06 187 LYS A C 1
ATOM 1464 O O . LYS A 1 187 ? 20.770 3.316 -12.842 1.00 94.06 187 LYS A O 1
ATOM 1469 N N . VAL A 1 188 ? 18.564 2.862 -12.644 1.00 92.94 188 VAL A N 1
ATOM 1470 C CA . VAL A 1 188 ? 18.290 2.801 -14.083 1.00 92.94 188 VAL A CA 1
ATOM 1471 C C . VAL A 1 188 ? 18.137 4.213 -14.654 1.00 92.94 188 VAL A C 1
ATOM 1473 O O . VAL A 1 188 ? 18.840 4.552 -15.594 1.00 92.94 188 VAL A O 1
ATOM 1476 N N . LEU A 1 189 ? 17.345 5.085 -14.013 1.00 92.81 189 LEU A N 1
ATOM 1477 C CA . LEU A 1 189 ? 17.117 6.464 -14.483 1.00 92.81 189 LEU A CA 1
ATOM 1478 C C . LEU A 1 189 ? 18.383 7.334 -14.517 1.00 92.81 189 LEU A C 1
ATOM 1480 O O . LEU A 1 189 ? 18.482 8.241 -15.332 1.00 92.81 189 LEU A O 1
ATOM 1484 N N . LYS A 1 190 ? 19.350 7.096 -13.622 1.00 93.81 190 LYS A N 1
ATOM 1485 C CA . LYS A 1 190 ? 20.644 7.810 -13.614 1.00 93.81 190 LYS A CA 1
ATOM 1486 C C . LYS A 1 190 ? 21.699 7.122 -14.491 1.00 93.81 190 LYS A C 1
ATOM 1488 O O . LYS A 1 190 ? 22.884 7.388 -14.309 1.00 93.81 190 LYS A O 1
ATOM 1493 N N . SER A 1 191 ? 21.298 6.163 -15.330 1.00 91.62 191 SER A N 1
ATOM 1494 C CA . SER A 1 191 ? 22.178 5.346 -16.179 1.00 91.62 191 SER A CA 1
ATOM 1495 C C . SER A 1 191 ? 23.314 4.641 -15.422 1.00 91.62 191 SER A C 1
ATOM 1497 O O . SER A 1 191 ? 24.322 4.253 -16.004 1.00 91.62 191 SER A O 1
ATOM 1499 N N . LYS A 1 192 ? 23.165 4.434 -14.104 1.00 92.81 192 LYS A N 1
ATOM 1500 C CA . LYS A 1 192 ? 24.161 3.736 -13.268 1.00 92.81 192 LYS A CA 1
ATOM 1501 C C . LYS A 1 192 ? 24.135 2.227 -13.492 1.00 92.81 192 LYS A C 1
ATOM 1503 O O . LYS A 1 192 ? 25.062 1.527 -13.084 1.00 92.81 192 LYS A O 1
ATOM 1508 N N . ARG A 1 193 ? 23.035 1.707 -14.037 1.00 93.38 193 ARG A N 1
ATOM 1509 C CA . ARG A 1 193 ? 22.837 0.301 -14.390 1.00 93.38 193 ARG A CA 1
ATOM 1510 C C . ARG A 1 193 ? 22.062 0.212 -15.706 1.00 93.38 193 ARG A C 1
ATOM 1512 O O . ARG A 1 193 ? 21.145 1.008 -15.894 1.00 93.38 193 ARG A O 1
ATOM 1519 N N . PRO A 1 194 ? 22.398 -0.751 -16.580 1.00 91.50 194 PRO A N 1
ATOM 1520 C CA . PRO A 1 194 ? 21.678 -0.944 -17.831 1.00 91.50 194 PRO A CA 1
ATOM 1521 C C . PRO A 1 194 ? 20.268 -1.512 -17.582 1.00 91.50 194 PRO A C 1
ATOM 1523 O O . PRO A 1 194 ? 20.060 -2.190 -16.572 1.00 91.50 194 PRO A O 1
ATOM 1526 N N . PRO A 1 195 ? 19.315 -1.323 -18.512 1.00 87.69 195 PRO A N 1
ATOM 1527 C CA . PRO A 1 195 ? 17.979 -1.919 -18.427 1.00 87.69 195 PRO A CA 1
ATOM 1528 C C . PRO A 1 195 ? 17.983 -3.449 -18.284 1.00 87.69 195 PRO A C 1
ATOM 1530 O O . PRO A 1 195 ? 17.133 -4.006 -17.599 1.00 87.69 195 PRO A O 1
ATOM 1533 N N . SER A 1 196 ? 18.979 -4.150 -18.834 1.00 87.38 196 SER A N 1
ATOM 1534 C CA . SER A 1 196 ? 19.126 -5.605 -18.664 1.00 87.38 196 SER A CA 1
ATOM 1535 C C . SER A 1 196 ? 19.316 -6.028 -17.201 1.00 87.38 196 SER A C 1
ATOM 1537 O O . SER A 1 196 ? 18.816 -7.069 -16.790 1.00 87.38 196 SER A O 1
ATOM 1539 N N . TRP A 1 197 ? 19.950 -5.188 -16.373 1.00 91.69 197 TRP A N 1
ATOM 1540 C CA . TRP A 1 197 ? 20.092 -5.422 -14.930 1.00 91.69 197 TRP A CA 1
ATOM 1541 C C . TRP A 1 197 ? 18.750 -5.348 -14.181 1.00 91.69 197 TRP A C 1
ATOM 1543 O O . TRP A 1 197 ? 18.609 -5.905 -13.089 1.00 91.69 197 TRP A O 1
ATOM 1553 N N . LEU A 1 198 ? 17.763 -4.638 -14.738 1.00 91.12 198 LEU A N 1
ATOM 1554 C CA . LEU A 1 198 ? 16.446 -4.478 -14.131 1.00 91.12 198 LEU A CA 1
ATOM 1555 C C . LEU A 1 198 ? 15.658 -5.792 -14.148 1.00 91.12 198 LEU A C 1
ATOM 1557 O O . LEU A 1 198 ? 14.976 -6.073 -13.163 1.00 91.12 198 LEU A O 1
ATOM 1561 N N . ALA A 1 199 ? 15.790 -6.608 -15.199 1.00 84.94 199 ALA A N 1
ATOM 1562 C CA . ALA A 1 199 ? 15.050 -7.862 -15.363 1.00 84.94 199 ALA A CA 1
ATOM 1563 C C . ALA A 1 199 ? 15.199 -8.790 -14.139 1.00 84.94 199 ALA A C 1
ATOM 1565 O O . ALA A 1 199 ? 14.201 -9.170 -13.522 1.00 84.94 199 ALA A O 1
ATOM 1566 N N . ASP A 1 200 ? 16.435 -9.015 -13.677 1.00 84.25 200 ASP A N 1
ATOM 1567 C CA . ASP A 1 200 ? 16.737 -9.828 -12.484 1.00 84.25 200 ASP A CA 1
ATOM 1568 C C . ASP A 1 200 ? 16.163 -9.242 -11.183 1.00 84.25 200 ASP A C 1
ATOM 1570 O O . ASP A 1 200 ? 15.975 -9.927 -10.172 1.00 84.25 200 ASP A O 1
ATOM 1574 N N . ARG A 1 201 ? 15.914 -7.930 -11.161 1.00 91.06 201 ARG A N 1
ATOM 1575 C CA . ARG A 1 201 ? 15.400 -7.216 -9.989 1.00 91.06 201 ARG A CA 1
ATOM 1576 C C . ARG A 1 201 ? 13.888 -7.109 -9.981 1.00 91.06 201 ARG A C 1
ATOM 1578 O O . ARG A 1 201 ? 13.338 -7.093 -8.880 1.00 91.06 201 ARG A O 1
ATOM 1585 N N . LEU A 1 202 ? 13.230 -7.089 -11.139 1.00 89.19 202 LEU A N 1
ATOM 1586 C CA . LEU A 1 202 ? 11.770 -7.047 -11.248 1.00 89.19 202 LEU A CA 1
ATOM 1587 C C . LEU A 1 202 ? 11.131 -8.263 -10.587 1.00 89.19 202 LEU A C 1
ATOM 1589 O O . LEU A 1 202 ? 10.219 -8.087 -9.782 1.00 89.19 202 LEU A O 1
ATOM 1593 N N . TYR A 1 203 ? 11.689 -9.457 -10.800 1.00 87.75 203 TYR A N 1
ATOM 1594 C CA . TYR A 1 203 ? 11.236 -10.660 -10.097 1.00 87.75 203 TYR A CA 1
ATOM 1595 C C . TYR A 1 203 ? 11.348 -10.503 -8.573 1.00 87.75 203 TYR A C 1
ATOM 1597 O O . TYR A 1 203 ? 10.415 -10.780 -7.819 1.00 87.75 203 TYR A O 1
ATOM 1605 N N . GLY A 1 204 ? 12.470 -9.955 -8.096 1.00 89.44 204 GLY A N 1
ATOM 1606 C CA . GLY A 1 204 ? 12.650 -9.645 -6.680 1.00 89.44 204 GLY A CA 1
ATOM 1607 C C . GLY A 1 204 ? 11.627 -8.632 -6.150 1.00 89.44 204 GLY A C 1
ATOM 1608 O O . GLY A 1 204 ? 11.136 -8.795 -5.035 1.00 89.44 204 GLY A O 1
ATOM 1609 N N . LEU A 1 205 ? 11.289 -7.599 -6.928 1.00 88.81 205 LEU A N 1
ATOM 1610 C CA . LEU A 1 205 ? 10.268 -6.614 -6.555 1.00 88.81 205 LEU A CA 1
ATOM 1611 C C . LEU A 1 205 ? 8.871 -7.232 -6.499 1.00 88.81 205 LEU A C 1
ATOM 1613 O O . LEU A 1 205 ? 8.119 -6.941 -5.569 1.00 88.81 205 LEU A O 1
ATOM 1617 N N . GLU A 1 206 ? 8.541 -8.106 -7.445 1.00 89.62 206 GLU A N 1
ATOM 1618 C CA . GLU A 1 206 ? 7.261 -8.805 -7.481 1.00 89.62 206 GLU A CA 1
ATOM 1619 C C . GLU A 1 206 ? 7.101 -9.728 -6.270 1.00 89.62 206 GLU A C 1
ATOM 1621 O O . GLU A 1 206 ? 6.099 -9.650 -5.553 1.00 89.62 206 GLU A O 1
ATOM 1626 N N . VAL A 1 207 ? 8.116 -10.550 -5.980 1.00 89.44 207 VAL A N 1
ATOM 1627 C CA . VAL A 1 207 ? 8.123 -11.448 -4.816 1.00 89.44 207 VAL A CA 1
ATOM 1628 C C . VAL A 1 207 ? 7.981 -10.655 -3.521 1.00 89.44 207 VAL A C 1
ATOM 1630 O O . VAL A 1 207 ? 7.214 -11.04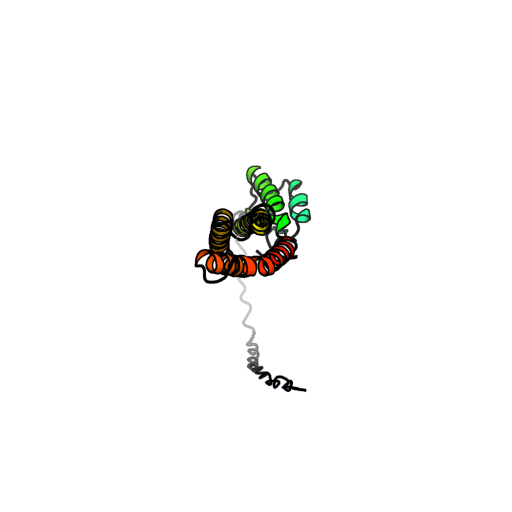7 -2.641 1.00 89.44 207 VAL A O 1
ATOM 1633 N N . ILE A 1 208 ? 8.690 -9.530 -3.396 1.00 88.69 208 ILE A N 1
ATOM 1634 C CA . ILE A 1 208 ? 8.584 -8.649 -2.231 1.00 88.69 208 ILE A CA 1
ATOM 1635 C C . ILE A 1 208 ? 7.170 -8.079 -2.116 1.00 88.69 208 ILE A C 1
ATOM 1637 O O . ILE A 1 208 ? 6.565 -8.205 -1.054 1.00 88.69 208 ILE A O 1
ATOM 1641 N N . SER A 1 209 ? 6.622 -7.515 -3.193 1.00 85.50 209 SER A N 1
ATOM 1642 C CA . SER A 1 209 ? 5.268 -6.950 -3.197 1.00 85.50 209 SER A CA 1
ATOM 1643 C C . SER A 1 209 ? 4.231 -8.005 -2.798 1.00 85.50 209 SER A C 1
ATOM 1645 O O . SER A 1 209 ? 3.438 -7.781 -1.888 1.00 85.50 209 SER A O 1
ATOM 1647 N N . LYS A 1 210 ? 4.313 -9.216 -3.366 1.00 87.81 210 LYS A N 1
ATOM 1648 C CA . LYS A 1 210 ? 3.436 -10.348 -3.027 1.00 87.81 210 LYS A CA 1
ATOM 1649 C C . LYS A 1 210 ? 3.575 -10.778 -1.564 1.00 87.81 210 LYS A C 1
ATOM 1651 O O . LYS A 1 210 ? 2.563 -11.031 -0.913 1.00 87.81 210 LYS A O 1
ATOM 1656 N N . LYS A 1 211 ? 4.805 -10.856 -1.040 1.00 89.06 211 LYS A N 1
ATOM 1657 C CA . LYS A 1 211 ? 5.068 -11.214 0.365 1.00 89.06 211 LYS A CA 1
ATOM 1658 C C . LYS A 1 211 ? 4.520 -10.175 1.332 1.00 89.06 211 LYS A C 1
ATOM 1660 O O . LYS A 1 211 ? 3.960 -10.555 2.349 1.00 89.06 211 LYS A O 1
ATOM 1665 N N . VAL A 1 212 ? 4.686 -8.891 1.026 1.00 86.50 212 VAL A N 1
ATOM 1666 C C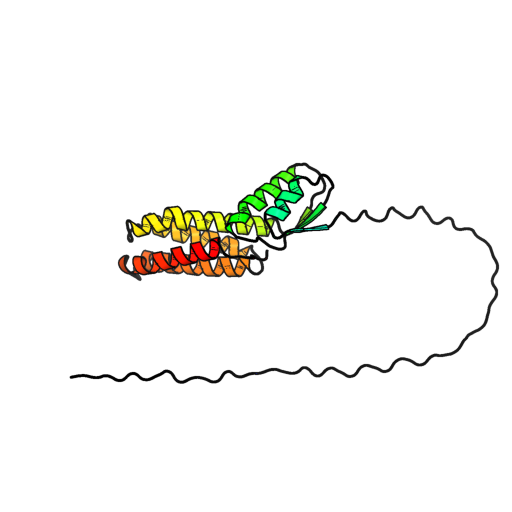A . VAL A 1 212 ? 4.168 -7.791 1.847 1.00 86.50 212 VAL A CA 1
ATOM 1667 C C . VAL A 1 212 ? 2.643 -7.774 1.822 1.00 86.50 212 VAL A C 1
ATOM 1669 O O . VAL A 1 212 ? 2.017 -7.688 2.869 1.00 86.50 212 VAL A O 1
ATOM 1672 N N . HIS A 1 213 ? 2.049 -7.911 0.639 1.00 82.56 213 HIS A N 1
ATOM 1673 C CA . HIS A 1 213 ? 0.601 -7.887 0.454 1.00 82.56 213 HIS A CA 1
ATOM 1674 C C . HIS A 1 213 ? -0.104 -9.023 1.213 1.00 82.56 213 HIS A C 1
ATOM 1676 O O . HIS A 1 213 ? -1.167 -8.822 1.787 1.00 82.56 213 HIS A O 1
ATOM 1682 N N . LYS A 1 214 ? 0.526 -10.205 1.276 1.00 82.94 214 LYS A N 1
ATOM 1683 C CA . LYS A 1 214 ? 0.045 -11.364 2.047 1.00 82.94 214 LYS A CA 1
ATOM 1684 C C . LYS A 1 214 ? 0.576 -11.423 3.481 1.00 82.94 214 LYS A C 1
ATOM 1686 O O . LYS A 1 214 ? 0.374 -12.434 4.154 1.00 82.94 214 LYS A O 1
ATOM 1691 N N . ARG A 1 215 ? 1.333 -10.418 3.930 1.00 82.06 215 ARG A N 1
ATOM 1692 C CA . ARG A 1 215 ? 1.995 -10.487 5.230 1.00 82.06 215 ARG A CA 1
ATOM 1693 C C . ARG A 1 215 ? 0.944 -10.471 6.323 1.00 82.06 215 ARG A C 1
ATOM 1695 O O . ARG A 1 215 ? 0.099 -9.582 6.332 1.00 82.06 215 ARG A O 1
ATOM 1702 N N . ARG A 1 216 ? 1.031 -11.463 7.209 1.00 79.12 216 ARG A N 1
ATOM 1703 C CA . ARG A 1 216 ? 0.117 -11.591 8.334 1.00 79.12 216 ARG A CA 1
ATOM 1704 C C . ARG A 1 216 ? 0.512 -10.680 9.496 1.00 79.12 216 ARG A C 1
ATOM 1706 O O . ARG A 1 216 ? 1.708 -10.518 9.743 1.00 79.12 216 ARG A O 1
ATOM 1713 N N . TYR A 1 217 ? -0.487 -10.160 10.199 1.00 76.38 217 TYR A N 1
ATOM 1714 C CA . TYR A 1 217 ? -0.403 -9.411 11.453 1.00 76.38 217 TYR A CA 1
ATOM 1715 C C . TYR A 1 217 ? 0.438 -8.136 11.362 1.00 76.38 217 TYR A C 1
ATOM 1717 O O . TYR A 1 217 ? 1.565 -8.053 11.852 1.00 76.38 217 TYR A O 1
ATOM 1725 N N . ILE A 1 218 ? -0.130 -7.109 10.736 1.00 81.31 218 ILE A N 1
ATOM 1726 C CA . ILE A 1 218 ? 0.452 -5.768 10.711 1.00 81.31 218 ILE A CA 1
ATOM 1727 C C . ILE A 1 218 ? -0.093 -4.998 11.908 1.00 81.31 218 ILE A C 1
ATOM 1729 O O . ILE A 1 218 ? -1.253 -4.604 11.904 1.00 81.31 218 ILE A O 1
ATOM 1733 N N . LEU A 1 219 ? 0.749 -4.794 12.922 1.00 83.38 219 LEU A N 1
ATOM 1734 C CA . LEU A 1 219 ? 0.428 -3.923 14.055 1.00 83.38 219 LEU A CA 1
ATOM 1735 C C . LEU A 1 219 ? 0.377 -2.462 13.587 1.00 83.38 219 LEU A C 1
ATOM 1737 O O . LEU A 1 219 ? 1.299 -2.010 12.890 1.00 83.38 219 LEU A O 1
ATOM 1741 N N . LEU A 1 220 ? -0.703 -1.771 13.956 1.00 80.75 220 LEU A N 1
ATOM 1742 C CA . LEU A 1 220 ? -0.978 -0.372 13.615 1.00 80.75 220 LEU A CA 1
ATOM 1743 C C . LEU A 1 220 ? -0.474 0.575 14.718 1.00 80.75 220 LEU A C 1
ATOM 1745 O O . LEU A 1 220 ? -0.674 0.254 15.907 1.00 80.75 220 LEU A O 1
#

Sequence (220 aa):
RGSRGFTPPVSRPIPLGYKIQERRPADPPPTPSPAIHIGSDPPSSRDHLPPRAPAPMALPFAQVQLLADAENLRHVVDPHYVKLVGVERLCDAPAMESVFLEKSMEGTGWEVLGMDQLRHASRLDMRLRTVRYEIIPALLRNPADDSALRRLSGQAQGIRRIAKRSSGYLRTLAAWIENRFRSVAEKVLKSKRPPSWLADRLYGLEVISKKVHKRRYILL

Secondary structure (DSSP, 8-state):
----PPPPPPPPPP-------PPPPPPPPPPP--------------------PPPP----EEEE-SHHHHHHHTT--S--EEEE-EEEEGGGHHHHHHHHHHHHHT-S--EEETHHHHHHHHHHHHHHHHIIIIIHHHHHH-TT-HHHHHHHHHHHHHHHHHHHH--HHHHHHHHHHHHHHHHHHHHHHTTSS-HHHHHHHHHHHHHHHHHHHT-EEEE-

Organism: Setaria italica (NCBI:txid4555)